Protein 7W0W (pdb70)

Sequence (285 aa):
INDMINTSISQKEDGTAYFSDWLTKDRRYKPKNQSQITDKFTEYMKINKDVESIYTSDTEGHFTRYPDLQMPKGYNPIERDWYKKAVENKGKVVVTDPYRTASTNTMVVTVVQQTKDGSGVVAINMKIDELLSALDNVQQINDMINNTSISQKEDGTAYFSDWLTKDRYKPKNQSQITDKFTEYMKINKDVESIYTSDTEGHFTRYPDLQMPKGYNPIERDWYKKAVENKGKVVVTDPYRTASTNTMVVTVVQQTKDGSGVVAINMKIDELLKSGYAFILTKDKKVV

Nearest PDB structures (foldseek):
  7w0w-assembly1_A  TM=1.008E+00  e=2.774E-27  Bacillus velezensis
  7w0w-assembly1_B  TM=1.006E+00  e=9.524E-27  Bacillus velezensis
  6mni-assembly1_B  TM=9.173E-01  e=6.930E-08  Pseudomonas syringae pv. actinidiae
  7k5n-assembly1_A-2  TM=8.651E-01  e=2.379E-07  Aeromonas caviae
  6ior-assembly2_C  TM=7.813E-01  e=2.804E-06  Vibrio cholerae

Radius of gyration: 20.64 Å; Cα contacts (8 Å, |Δi|>4): 513; chains: 2; bounding box: 58×43×53 Å

B-factor: mean 49.77, std 17.29, range [27.55, 144.32]

Secondary structure (DSSP, 8-state):
-HHHHHHHHHHHHHHHHHHHHH--TTTTSGGGHHHHHHHHHHHHHH-TT-SEEEEEETT--EEEES-PPPPTT--GGGSHHHHHHHHTTTS-EEPPPEE-TTT--EEEEEEEE-TTSSEEEEEEEEHHHH-/-HHHHHHHHHHHHHHHHHHHHHHHHHHHHH--HHHHSGGGHHHHHHHHHHHHHH-TT-SEEEEEETT--EEEES-PPPPTT--GGGSHHHHHHHHTTT--EEPPPEE-TTT--EEEEEEEE-TTSSEEEEEEEEHHHH---------EETTEE-

Solvent-accessible surface area: 15443 Å² total; per-residue (Å²): 148,116,115,102,32,87,82,14,17,57,58,4,50,31,0,0,51,21,0,0,82,36,0,46,142,76,75,22,112,118,161,9,74,91,70,3,59,66,20,0,26,0,2,21,106,10,23,145,39,14,33,0,0,9,0,0,9,77,135,22,97,54,15,20,51,50,128,74,168,42,63,214,75,46,59,5,57,113,70,102,8,16,87,75,0,58,124,48,164,18,133,54,16,73,14,105,68,54,133,11,34,23,72,96,33,74,0,13,0,0,0,17,27,2,148,64,27,10,1,0,0,0,0,3,2,79,41,103,84,12,139,116,80,145,93,91,50,99,120,75,10,66,106,6,42,70,18,0,32,63,2,28,34,0,0,47,21,0,0,83,26,1,39,128,77,71,16,94,114,164,18,86,74,77,3,51,81,9,0,29,0,1,30,102,11,24,158,42,11,32,0,0,8,0,0,8,69,114,24,100,46,12,14,48,47,127,70,166,40,67,211,74,48,65,6,48,112,71,94,9,13,86,99,0,63,105,47,154,18,122,52,19,30,17,116,62,57,123,10,35,24,73,96,34,72,0,0,0,0,0,16,29,2,150,79,28,12,1,0,0,0,0,3,0,88,35,114,94,10,113,188,10,76,57,52,102,105,133,67,138,106,189,138,113,114

Foldseek 3Di:
DVCLLVVLLVVVVVVQLVCLAVDDPVCLPPVNLVVVQVVQVVVCVVNVQWPKKWKQFPVQSIDIVVPADADDPDGPCPDCLFVVQVVVVFDWDWDDWFQDRRGGFTWIKTKGQHNNNRMMMIITGGPVSSD/DVVVVQVVLQVLLVVLLVVVVVVQLVCLAVDDPVCLPPVNLVVVVVVQVVVCVVSVQWPKKWKQFPVQSIDIVVPADADDVDGPCPDPLFVVQVVVVFDWAWDDWFQDRRGGATWIKTKHQHNNNRMMMIITGGPVSSNVSPDGDADDDVNHGD

Organism: Bacillus velezensis (strain DSM 23117 / BGSC 10A6 / LMG 26770 / FZB42) (NCBI:txid326423)

Structure (mmCIF, N/CA/C/O backbone):
data_7W0W
#
_entry.id   7W0W
#
_cell.length_a   180.161
_cell.length_b   32.855
_cell.length_c   57.903
_cell.angle_alpha   90.000
_cell.angle_beta   90.000
_cell.angle_gamma   90.000
#
_symmetry.space_group_name_H-M   'P 21 21 2'
#
loop_
_entity.id
_entity.type
_entity.pdbx_description
1 polymer 'Methyl-accepting chemotaxis protein'
2 non-polymer '(2S)-2-hydroxybutanedioic acid'
3 non-polymer 1,2-ETHANEDIOL
4 non-polymer 'ACETATE ION'
5 non-polymer DI(HYDROXYETHYL)ETHER
6 water water
#
loop_
_atom_site.group_PDB
_atom_site.id
_atom_site.type_symbol
_atom_site.label_atom_id
_atom_site.label_alt_id
_atom_site.label_comp_id
_atom_site.label_asym_id
_atom_site.label_entity_id
_atom_site.label_seq_id
_atom_site.pdbx_PDB_ins_code
_atom_site.Cartn_x
_atom_site.Cartn_y
_atom_site.Cartn_z
_atom_site.occupancy
_atom_site.B_iso_or_equiv
_atom_site.auth_seq_id
_atom_site.auth_comp_id
_atom_site.auth_asym_id
_atom_site.auth_atom_id
_atom_site.pdbx_PDB_model_num
ATOM 1 N N . ILE A 1 40 ? 6.177 9.877 44.726 1.000 112.310 253 ILE A N 1
ATOM 2 C CA . ILE A 1 40 ? 7.228 10.872 45.102 1.000 115.907 253 ILE A CA 1
ATOM 3 C C . ILE A 1 40 ? 8.264 10.203 46.007 1.000 114.442 253 ILE A C 1
ATOM 4 O O . ILE A 1 40 ? 9.450 10.446 45.764 1.000 117.147 253 ILE A O 1
ATOM 9 N N . ASN A 1 41 ? 7.836 9.390 46.980 1.000 114.080 254 ASN A N 1
ATOM 10 C CA . ASN A 1 41 ? 8.751 8.566 47.818 1.000 112.108 254 ASN A CA 1
ATOM 11 C C . ASN A 1 41 ? 9.490 7.570 46.915 1.000 111.382 254 ASN A C 1
ATOM 12 O O . ASN A 1 41 ? 10.649 7.278 47.222 1.000 103.284 254 ASN A O 1
ATOM 17 N N . ASP A 1 42 ? 8.851 7.112 45.834 1.000 115.621 255 ASP A N 1
ATOM 18 C CA . ASP A 1 42 ? 9.436 6.171 44.843 1.000 118.229 255 ASP A CA 1
ATOM 19 C C . ASP A 1 42 ? 10.491 6.898 43.995 1.000 117.857 255 ASP A C 1
ATOM 20 O O . ASP A 1 42 ? 11.609 6.353 43.863 1.000 125.542 255 ASP A O 1
ATOM 25 N N . MET A 1 43 ? 10.159 8.071 43.441 1.000 109.451 256 MET A N 1
ATOM 26 C CA . MET A 1 43 ? 11.102 8.927 42.672 1.000 110.566 256 MET A CA 1
ATOM 27 C C . MET A 1 43 ? 12.388 9.152 43.488 1.000 104.920 256 MET A C 1
ATOM 28 O O . MET A 1 43 ? 13.498 9.026 42.904 1.000 85.323 256 MET A O 1
ATOM 33 N N . ILE A 1 44 ? 12.253 9.466 44.784 1.000 95.117 257 ILE A N 1
ATOM 34 C CA . ILE A 1 44 ? 13.398 9.801 45.682 1.000 88.407 257 ILE A CA 1
ATOM 35 C C . ILE A 1 44 ? 14.234 8.543 45.917 1.000 89.756 257 ILE A C 1
ATOM 36 O O . ILE A 1 44 ? 15.448 8.628 45.791 1.000 97.411 257 ILE A O 1
ATOM 41 N N . ASN A 1 45 ? 13.617 7.424 46.283 1.000 85.125 258 ASN A N 1
ATOM 42 C CA . ASN A 1 45 ? 14.353 6.213 46.735 1.000 85.864 258 ASN A CA 1
ATOM 43 C C . ASN A 1 45 ? 14.996 5.537 45.522 1.000 75.577 258 ASN A C 1
ATOM 44 O O . ASN A 1 45 ? 16.053 4.910 45.720 1.000 75.208 258 ASN A O 1
ATOM 49 N N . THR A 1 46 ? 14.396 5.670 44.332 1.000 70.167 259 THR A N 1
ATOM 50 C CA . THR A 1 46 ? 14.977 5.170 43.058 1.000 69.287 259 THR A CA 1
ATOM 51 C C . THR A 1 46 ? 16.296 5.909 42.834 1.000 65.523 259 THR A C 1
ATOM 52 O O . THR A 1 46 ? 17.327 5.259 42.560 1.000 66.572 259 THR A O 1
ATOM 56 N N . SER A 1 47 ? 16.244 7.229 42.993 1.000 63.521 260 SER A N 1
ATOM 57 C CA . SER A 1 47 ? 17.396 8.138 42.811 1.000 64.195 260 SER A CA 1
ATOM 58 C C . SER A 1 47 ? 18.508 7.752 43.795 1.000 58.356 260 SER A C 1
ATOM 59 O O . SER A 1 47 ? 19.628 7.543 43.345 1.000 55.538 260 SER A O 1
ATOM 62 N N . ILE A 1 48 ? 18.184 7.620 45.081 1.000 56.416 261 ILE A N 1
ATOM 63 C CA . ILE A 1 48 ? 19.163 7.319 46.165 1.000 55.408 261 ILE A CA 1
ATOM 64 C C . ILE A 1 48 ? 19.806 5.962 45.882 1.000 53.502 261 ILE A C 1
ATOM 65 O O . ILE A 1 48 ? 21.058 5.881 46.000 1.000 44.659 261 ILE A O 1
ATOM 70 N N . SER A 1 49 ? 19.016 4.941 45.514 1.000 52.430 262 SER A N 1
ATOM 71 C CA . SER A 1 49 ? 19.563 3.570 45.296 1.000 58.247 262 SER A CA 1
ATOM 72 C C . SER A 1 49 ? 20.576 3.570 44.141 1.000 50.201 262 SER A C 1
ATOM 73 O O . SER A 1 49 ? 21.536 2.801 44.219 1.000 45.714 262 SER A O 1
ATOM 76 N N . GLN A 1 50 ? 20.344 4.380 43.103 1.000 53.086 263 GLN A N 1
ATOM 77 C CA . GLN A 1 50 ? 21.279 4.552 41.964 1.000 53.934 263 GLN A CA 1
ATOM 78 C C . GLN A 1 50 ? 22.591 5.142 42.484 1.000 47.508 263 GLN A C 1
ATOM 79 O O . GLN A 1 50 ? 23.664 4.645 42.084 1.000 45.525 263 GLN A O 1
ATOM 85 N N . LYS A 1 51 ? 22.520 6.114 43.392 1.000 43.618 264 LYS A N 1
ATOM 86 C CA . LYS A 1 51 ? 23.738 6.720 43.986 1.000 48.149 264 LYS A CA 1
ATOM 87 C C . LYS A 1 51 ? 24.500 5.653 44.795 1.000 44.191 264 LYS A C 1
ATOM 88 O O . LYS A 1 51 ? 25.748 5.661 44.769 1.000 43.985 264 LYS A O 1
ATOM 94 N N . GLU A 1 52 ? 23.794 4.722 45.426 1.000 44.812 265 GLU A N 1
ATOM 95 C CA . GLU A 1 52 ? 24.412 3.621 46.216 1.000 49.531 265 GLU A CA 1
ATOM 96 C C . GLU A 1 52 ? 25.240 2.722 45.297 1.000 46.988 265 GLU A C 1
ATOM 97 O O . GLU A 1 52 ? 26.344 2.266 45.723 1.000 40.557 265 GLU A O 1
ATOM 103 N N . ASP A 1 53 ? 24.777 2.532 44.061 1.000 42.182 266 ASP A N 1
ATOM 104 C CA . ASP A 1 53 ? 25.549 1.791 43.026 1.000 46.952 266 ASP A CA 1
ATOM 105 C C . ASP A 1 53 ? 26.861 2.549 42.738 1.000 40.866 266 ASP A C 1
ATOM 106 O O . ASP A 1 53 ? 27.894 1.879 42.547 1.000 41.364 266 ASP A O 1
ATOM 111 N N . GLY A 1 54 ? 26.838 3.885 42.733 1.000 38.961 267 GLY A N 1
ATOM 112 C CA . GLY A 1 54 ? 28.042 4.725 42.547 1.000 39.149 267 GLY A CA 1
ATOM 113 C C . GLY A 1 54 ? 29.029 4.550 43.691 1.000 34.911 267 GLY A C 1
ATOM 114 O O . GLY A 1 54 ? 30.202 4.236 43.426 1.000 35.452 267 GLY A O 1
ATOM 115 N N . THR A 1 55 ? 28.576 4.691 44.937 1.000 34.617 268 THR A N 1
ATOM 116 C CA . THR A 1 55 ? 29.449 4.528 46.130 1.000 34.531 268 THR A CA 1
ATOM 117 C C . THR A 1 55 ? 29.954 3.089 46.204 1.000 32.103 268 THR A C 1
ATOM 118 O O . THR A 1 55 ? 31.108 2.910 46.591 1.000 35.706 268 THR A O 1
ATOM 122 N N . ALA A 1 56 ? 29.164 2.097 45.815 1.000 34.643 269 ALA A N 1
ATOM 123 C CA . ALA A 1 56 ? 29.607 0.674 45.854 1.000 37.263 269 ALA A CA 1
ATOM 124 C C . ALA A 1 56 ? 30.797 0.480 44.910 1.000 34.673 269 ALA A C 1
ATOM 125 O O . ALA A 1 56 ? 31.796 -0.139 45.317 1.000 33.719 269 ALA A O 1
ATOM 127 N N . TYR A 1 57 ? 30.724 1.030 43.701 1.000 35.100 270 TYR A N 1
ATOM 128 C CA . TYR A 1 57 ? 31.855 1.015 42.732 1.000 34.755 270 TYR A CA 1
ATOM 129 C C . TYR A 1 57 ? 33.094 1.705 43.315 1.000 34.890 270 TYR A C 1
ATOM 130 O O . TYR A 1 57 ? 34.183 1.142 43.287 1.000 37.371 270 TYR A O 1
ATOM 139 N N . PHE A 1 58 ? 32.960 2.957 43.746 1.000 35.168 271 PHE A N 1
ATOM 140 C CA . PHE A 1 58 ? 34.104 3.753 44.267 1.000 34.238 271 PHE A CA 1
ATOM 141 C C . PHE A 1 58 ? 34.641 3.148 45.583 1.000 33.395 271 PHE A C 1
ATOM 142 O O . PHE A 1 58 ? 35.863 3.245 45.782 1.000 32.997 271 PHE A O 1
ATOM 150 N N . SER A 1 59 ? 33.817 2.475 46.395 1.000 33.569 272 SER A N 1
ATOM 151 C CA . SER A 1 59 ? 34.251 1.792 47.653 1.000 43.556 272 SER A CA 1
ATOM 152 C C . SER A 1 59 ? 35.218 0.657 47.337 1.000 41.974 272 SER A C 1
ATOM 153 O O . SER A 1 59 ? 36.027 0.347 48.228 1.000 42.318 272 SER A O 1
ATOM 156 N N . ASP A 1 60 ? 35.091 0.054 46.150 1.000 43.182 273 ASP A N 1
ATOM 157 C CA . ASP A 1 60 ? 35.982 -1.028 45.656 1.000 45.193 273 ASP A CA 1
ATOM 158 C C . ASP A 1 60 ? 37.225 -0.406 45.046 1.000 40.783 273 ASP A C 1
ATOM 159 O O . ASP A 1 60 ? 38.358 -0.820 45.398 1.000 42.010 273 ASP A O 1
ATOM 164 N N . TRP A 1 61 ? 37.010 0.526 44.127 1.000 39.375 274 TRP A N 1
ATOM 165 C CA . TRP A 1 61 ? 38.109 1.134 43.341 1.000 41.899 274 TRP A CA 1
ATOM 166 C C . TRP A 1 61 ? 39.012 2.025 44.213 1.000 39.111 274 TRP A C 1
ATOM 167 O O . TRP A 1 61 ? 40.194 2.007 43.987 1.000 38.135 274 TRP A O 1
ATOM 178 N N . LEU A 1 62 ? 38.484 2.803 45.157 1.000 38.868 275 LEU A N 1
ATOM 179 C CA . LEU A 1 62 ? 39.352 3.658 46.017 1.000 40.263 275 LEU A CA 1
ATOM 180 C C . LEU A 1 62 ? 40.087 2.781 47.028 1.000 35.522 275 LEU A C 1
ATOM 181 O O . LEU A 1 62 ? 39.439 2.153 47.824 1.000 39.204 275 LEU A O 1
ATOM 186 N N . THR A 1 63 ? 41.410 2.727 46.934 1.000 38.140 276 THR A N 1
ATOM 187 C CA . THR A 1 63 ? 42.336 1.977 47.825 1.000 43.454 276 THR A CA 1
ATOM 188 C C . THR A 1 63 ? 43.471 2.902 48.260 1.000 38.656 276 THR A C 1
ATOM 189 O O . THR A 1 63 ? 43.611 3.962 47.635 1.000 38.302 276 THR A O 1
ATOM 193 N N . LYS A 1 64 ? 44.266 2.483 49.248 1.000 43.537 277 LYS A N 1
ATOM 194 C CA . LYS A 1 64 ? 45.474 3.209 49.722 1.000 51.471 277 LYS A CA 1
ATOM 195 C C . LYS A 1 64 ? 46.319 3.574 48.497 1.000 43.620 277 LYS A C 1
ATOM 196 O O . LYS A 1 64 ? 46.789 4.714 48.407 1.000 48.788 277 LYS A O 1
ATOM 202 N N . ASP A 1 65 ? 46.496 2.634 47.574 1.000 42.563 278 ASP A N 1
ATOM 203 C CA . ASP A 1 65 ? 47.313 2.889 46.367 1.000 46.446 278 ASP A CA 1
ATOM 204 C C . ASP A 1 65 ? 46.681 4.039 45.571 1.000 40.580 278 ASP A C 1
ATOM 205 O O . ASP A 1 65 ? 47.449 4.878 45.119 1.000 42.669 278 ASP A O 1
ATOM 210 N N . ARG A 1 66 ? 45.357 4.092 45.404 1.000 38.868 279 ARG A N 1
ATOM 211 C CA A ARG A 1 66 ? 44.689 5.098 44.526 0.500 40.752 279 ARG A CA 1
ATOM 212 C CA B ARG A 1 66 ? 44.699 5.099 44.522 0.500 41.301 279 ARG A CA 1
ATOM 213 C C . ARG A 1 66 ? 44.775 6.489 45.161 1.000 38.584 279 ARG A C 1
ATOM 214 O O . ARG A 1 66 ? 44.688 7.467 44.395 1.000 39.325 279 ARG A O 1
ATOM 229 N N . TYR A 1 67 ? 44.926 6.552 46.495 1.000 34.493 280 TYR A N 1
ATOM 230 C CA . TYR A 1 67 ? 45.065 7.806 47.288 1.000 35.292 280 TYR A CA 1
ATOM 231 C C . TYR A 1 67 ? 46.511 8.361 47.207 1.000 37.179 280 TYR A C 1
ATOM 232 O O . TYR A 1 67 ? 46.766 9.455 47.680 1.000 38.034 280 TYR A O 1
ATOM 241 N N . LYS A 1 68 ? 47.470 7.649 46.624 1.000 39.033 281 LYS A N 1
ATOM 242 C CA . LYS A 1 68 ? 48.825 8.206 46.385 1.000 42.120 281 LYS A CA 1
ATOM 243 C C . LYS A 1 68 ? 48.685 9.420 45.471 1.000 42.592 281 LYS A C 1
ATOM 244 O O . LYS A 1 68 ? 47.882 9.418 44.527 1.000 34.778 281 LYS A O 1
ATOM 250 N N . PRO A 1 69 ? 49.515 10.465 45.687 1.000 42.943 282 PRO A N 1
ATOM 251 C CA . PRO A 1 69 ? 49.533 11.636 44.811 1.000 45.981 282 PRO A CA 1
ATOM 252 C C . PRO A 1 69 ? 49.709 11.305 43.318 1.000 45.428 282 PRO A C 1
ATOM 253 O O . PRO A 1 69 ? 49.107 11.989 42.516 1.000 46.856 282 PRO A O 1
ATOM 257 N N . LYS A 1 70 ? 50.473 10.261 42.976 1.000 48.243 283 LYS A N 1
ATOM 258 C CA . LYS A 1 70 ? 50.706 9.878 41.555 1.000 52.901 283 LYS A CA 1
ATOM 259 C C . LYS A 1 70 ? 49.385 9.439 40.913 1.000 51.789 283 LYS A C 1
ATOM 260 O O . LYS A 1 70 ? 49.365 9.418 39.680 1.000 55.400 283 LYS A O 1
ATOM 266 N N . ASN A 1 71 ? 48.350 9.056 41.685 1.000 44.839 284 ASN A N 1
ATOM 267 C CA . ASN A 1 71 ? 47.078 8.555 41.095 1.000 43.671 284 ASN A CA 1
ATOM 268 C C . ASN A 1 71 ? 45.968 9.614 41.176 1.000 41.806 284 ASN A C 1
ATOM 269 O O . ASN A 1 71 ? 44.836 9.302 40.819 1.000 40.805 284 ASN A O 1
ATOM 274 N N . GLN A 1 72 ? 46.271 10.848 41.557 1.000 40.691 285 GLN A N 1
ATOM 275 C CA . GLN A 1 72 ? 45.222 11.887 41.757 1.000 43.818 285 GLN A CA 1
ATOM 276 C C . GLN A 1 72 ? 44.397 12.088 40.470 1.000 43.405 285 GLN A C 1
ATOM 277 O O . GLN A 1 72 ? 43.145 12.180 40.557 1.000 42.999 285 GLN A O 1
ATOM 283 N N . SER A 1 73 ? 45.060 12.193 39.324 1.000 39.135 286 SER A N 1
ATOM 284 C CA . SER A 1 73 ? 44.413 12.358 37.994 1.000 40.655 286 SER A CA 1
ATOM 285 C C . SER A 1 73 ? 43.419 11.229 37.748 1.000 39.275 286 SER A C 1
ATOM 286 O O . SER A 1 73 ? 42.407 11.475 37.083 1.000 37.445 286 SER A O 1
ATOM 289 N N . GLN A 1 74 ? 43.696 10.024 38.252 1.000 40.448 287 GLN A N 1
ATOM 290 C CA . GLN A 1 74 ? 42.810 8.860 38.015 1.000 41.069 287 GLN A CA 1
ATOM 291 C C . GLN A 1 74 ? 41.494 9.122 38.744 1.000 41.728 287 GLN A C 1
ATOM 292 O O . GLN A 1 74 ? 40.470 8.881 38.129 1.000 36.587 287 GLN A O 1
ATOM 298 N N . ILE A 1 75 ? 41.540 9.615 39.990 1.000 37.573 288 ILE A N 1
ATOM 299 C CA . ILE A 1 75 ? 40.314 9.864 40.793 1.000 36.791 288 ILE A CA 1
ATOM 300 C C . ILE A 1 75 ? 39.489 10.947 40.091 1.000 33.813 288 ILE A C 1
ATOM 301 O O . ILE A 1 75 ? 38.287 10.740 39.887 1.000 34.436 288 ILE A O 1
ATOM 306 N N . THR A 1 76 ? 40.127 12.056 39.730 1.000 34.188 289 THR A N 1
ATOM 307 C CA . THR A 1 76 ? 39.481 13.224 39.083 1.000 38.544 289 THR A CA 1
ATOM 308 C C . THR A 1 76 ? 38.788 12.777 37.779 1.000 39.061 289 THR A C 1
ATOM 309 O O . THR A 1 76 ? 37.636 13.204 37.520 1.000 35.035 289 THR A O 1
ATOM 313 N N . ASP A 1 77 ? 39.472 11.964 36.974 1.000 35.768 290 ASP A N 1
ATOM 314 C CA . ASP A 1 77 ? 38.952 11.491 35.670 1.000 40.388 290 ASP A CA 1
ATOM 315 C C . ASP A 1 77 ? 37.701 10.650 35.937 1.000 39.347 290 ASP A C 1
ATOM 316 O O . ASP A 1 77 ? 36.714 10.876 35.254 1.000 39.932 290 ASP A O 1
ATOM 321 N N . LYS A 1 78 ? 37.734 9.735 36.907 1.000 36.157 291 LYS A N 1
ATOM 322 C CA . LYS A 1 78 ? 36.574 8.866 37.201 1.000 38.291 291 LYS A CA 1
ATOM 323 C C . LYS A 1 78 ? 35.418 9.703 37.763 1.000 36.489 291 LYS A C 1
ATOM 324 O O . LYS A 1 78 ? 34.279 9.400 37.398 1.000 35.305 291 LYS A O 1
ATOM 330 N N . PHE A 1 79 ? 35.696 10.710 38.598 1.000 31.630 292 PHE A N 1
ATOM 331 C CA . PHE A 1 79 ? 34.678 11.621 39.169 1.000 33.026 292 PHE A CA 1
ATOM 332 C C . PHE A 1 79 ? 34.088 12.480 38.053 1.000 31.695 292 PHE A C 1
ATOM 333 O O . PHE A 1 79 ? 32.870 12.708 38.053 1.000 29.624 292 PHE A O 1
ATOM 341 N N . THR A 1 80 ? 34.910 12.939 37.123 1.000 31.766 293 THR A N 1
ATOM 342 C CA . THR A 1 80 ? 34.443 13.770 35.981 1.000 36.629 293 THR A CA 1
ATOM 343 C C . THR A 1 80 ? 33.438 12.940 35.186 1.000 37.000 293 THR A C 1
ATOM 344 O O . THR A 1 80 ? 32.284 13.408 35.011 1.000 36.712 293 THR A O 1
ATOM 348 N N . GLU A 1 81 ? 33.820 11.718 34.813 1.000 37.327 294 GLU A N 1
ATOM 349 C CA . GLU A 1 81 ? 32.911 10.777 34.102 1.000 38.995 294 GLU A CA 1
ATOM 350 C C . GLU A 1 81 ? 31.585 10.629 34.881 1.000 36.418 294 GLU A C 1
ATOM 351 O O . GLU A 1 81 ? 30.514 10.763 34.280 1.000 34.129 294 GLU A O 1
ATOM 357 N N . TYR A 1 82 ? 31.650 10.288 36.165 1.000 35.388 295 TYR A N 1
ATOM 358 C CA . TYR A 1 82 ? 30.454 10.061 37.009 1.000 36.363 295 TYR A CA 1
ATOM 359 C C . TYR A 1 82 ? 29.516 11.280 36.966 1.000 39.105 295 TYR A C 1
ATOM 360 O O . TYR A 1 82 ? 28.291 11.117 36.754 1.000 38.549 295 TYR A O 1
ATOM 369 N N . 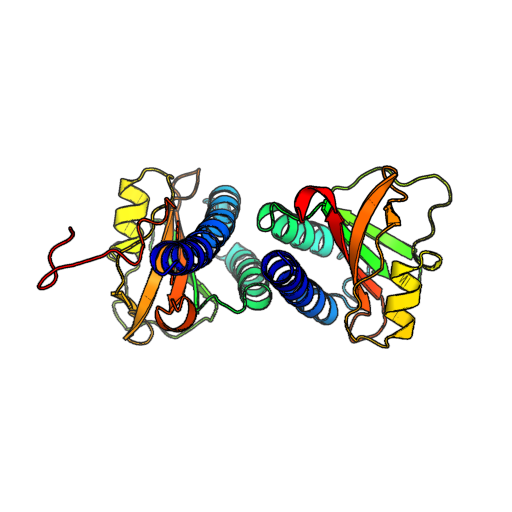MET A 1 83 ? 30.053 12.480 37.160 1.000 41.215 296 MET A N 1
ATOM 370 C CA . MET A 1 83 ? 29.236 13.723 37.247 1.000 50.425 296 MET A CA 1
ATOM 371 C C . MET A 1 83 ? 28.570 14.026 35.894 1.000 48.556 296 MET A C 1
ATOM 372 O O . MET A 1 83 ? 27.366 14.376 35.862 1.000 49.858 296 MET A O 1
ATOM 377 N N . LYS A 1 84 ? 29.333 13.913 34.814 1.000 46.263 297 LYS A N 1
ATOM 378 C CA . LYS A 1 84 ? 28.867 14.270 33.455 1.000 50.325 297 LYS A CA 1
ATOM 379 C C . LYS A 1 84 ? 27.742 13.327 33.016 1.000 49.742 297 LYS A C 1
ATOM 380 O O . LYS A 1 84 ? 26.878 13.815 32.307 1.000 55.372 297 LYS A O 1
ATOM 386 N N . ILE A 1 85 ? 27.738 12.067 33.458 1.000 48.584 298 ILE A N 1
ATOM 387 C CA . ILE A 1 85 ? 26.661 11.072 33.177 1.000 49.270 298 ILE A CA 1
ATOM 388 C C . ILE A 1 85 ? 25.453 11.347 34.084 1.000 48.555 298 ILE A C 1
ATOM 389 O O . ILE A 1 85 ? 24.337 11.065 33.649 1.000 64.564 298 ILE A O 1
ATOM 394 N N . ASN A 1 86 ? 25.662 11.757 35.340 1.000 46.046 299 ASN A N 1
ATOM 395 C CA . ASN A 1 86 ? 24.584 11.813 36.365 1.000 44.712 299 ASN A CA 1
ATOM 396 C C . ASN A 1 86 ? 24.181 13.274 36.626 1.000 52.960 299 ASN A C 1
ATOM 397 O O . ASN A 1 86 ? 24.680 13.869 37.614 1.000 55.028 299 ASN A O 1
ATOM 402 N N . LYS A 1 87 ? 23.271 13.802 35.804 1.000 54.598 300 LYS A N 1
ATOM 403 C CA . LYS A 1 87 ? 22.898 15.245 35.727 1.000 56.658 300 LYS A CA 1
ATOM 404 C C . LYS A 1 87 ? 22.271 15.728 37.042 1.000 49.095 300 LYS A C 1
ATOM 405 O O . LYS A 1 87 ? 22.320 16.927 37.288 1.000 47.690 300 LYS A O 1
ATOM 411 N N . ASP A 1 88 ? 21.700 14.819 37.834 1.000 46.236 301 ASP A N 1
ATOM 412 C CA . ASP A 1 88 ? 20.940 15.136 39.072 1.000 56.260 301 ASP A CA 1
ATOM 413 C C . ASP A 1 88 ? 21.894 15.242 40.276 1.000 54.811 301 ASP A C 1
ATOM 414 O O . ASP A 1 88 ? 21.405 15.492 41.397 1.000 61.922 301 ASP A O 1
ATOM 419 N N . VAL A 1 89 ? 23.205 15.083 40.074 1.000 47.072 302 VAL A N 1
ATOM 420 C CA . VAL A 1 89 ? 24.185 15.036 41.199 1.000 46.971 302 VAL A CA 1
ATOM 421 C C . VAL A 1 89 ? 24.800 16.425 41.405 1.000 43.039 302 VAL A C 1
ATOM 422 O O . VAL A 1 89 ? 25.177 17.062 40.426 1.000 40.998 302 VAL A O 1
ATOM 426 N N . GLU A 1 90 ? 24.935 16.851 42.658 1.000 41.341 303 GLU A N 1
ATOM 427 C CA . GLU A 1 90 ? 25.524 18.162 43.012 1.000 40.607 303 GLU A CA 1
ATOM 428 C C . GLU A 1 90 ? 27.052 18.054 42.998 1.000 35.782 303 GLU A C 1
ATOM 429 O O . GLU A 1 90 ? 27.716 19.026 42.610 1.000 37.361 303 GLU A O 1
ATOM 435 N N . SER A 1 91 ? 27.595 16.935 43.469 1.000 35.956 304 SER A N 1
ATOM 436 C CA . SER A 1 91 ? 29.060 16.699 43.537 1.000 34.370 304 SER A CA 1
ATOM 437 C C . SER A 1 91 ? 29.336 15.248 43.915 1.000 34.156 304 SER A C 1
ATOM 438 O O . SER A 1 91 ? 28.441 14.548 44.407 1.000 33.025 304 SER A O 1
ATOM 441 N N . ILE A 1 92 ? 30.564 14.836 43.672 1.000 36.717 305 ILE A N 1
ATOM 442 C CA . ILE A 1 92 ? 31.156 13.586 44.216 1.000 36.215 305 ILE A CA 1
ATOM 443 C C . ILE A 1 92 ? 32.524 13.968 44.796 1.000 34.135 305 ILE A C 1
ATOM 444 O O . ILE A 1 92 ? 33.212 14.842 44.233 1.000 32.457 305 ILE A O 1
ATOM 449 N N . TYR A 1 93 ? 32.851 13.419 45.950 1.000 34.147 306 TYR A N 1
ATOM 450 C CA . TYR A 1 93 ? 34.105 13.743 46.656 1.000 32.909 306 TYR A CA 1
ATOM 451 C C . TYR A 1 93 ? 34.523 12.527 47.484 1.000 34.916 306 TYR A C 1
ATOM 452 O O . TYR A 1 93 ? 33.700 11.613 47.745 1.000 33.647 306 TYR A O 1
ATOM 461 N N . THR A 1 94 ? 35.810 12.490 47.812 1.000 35.398 307 THR A N 1
ATOM 462 C CA . THR A 1 94 ? 36.379 11.520 48.760 1.000 36.450 307 THR A CA 1
ATOM 463 C C . THR A 1 94 ? 37.444 12.217 49.602 1.000 38.150 307 THR A C 1
ATOM 464 O O . THR A 1 94 ? 38.078 13.195 49.128 1.000 36.615 307 THR A O 1
ATOM 468 N N . SER A 1 95 ? 37.638 11.687 50.800 1.000 34.804 308 SER A N 1
ATOM 469 C CA . SER A 1 95 ? 38.809 11.937 51.661 1.000 35.431 308 SER A CA 1
ATOM 470 C C . SER A 1 95 ? 39.403 10.595 52.060 1.000 34.683 308 SER A C 1
ATOM 471 O O . SER A 1 95 ? 38.615 9.679 52.348 1.000 34.963 308 SER A O 1
ATOM 474 N N . ASP A 1 96 ? 40.733 10.491 52.055 1.000 34.431 309 ASP A N 1
ATOM 475 C CA . ASP A 1 96 ? 41.417 9.389 52.759 1.000 36.096 309 ASP A CA 1
ATOM 476 C C . ASP A 1 96 ? 41.461 9.752 54.250 1.000 39.437 309 ASP A C 1
ATOM 477 O O . ASP A 1 96 ? 40.917 10.828 54.652 1.000 35.641 309 ASP A O 1
ATOM 482 N N . THR A 1 97 ? 42.050 8.866 55.053 1.000 38.269 310 THR A N 1
ATOM 483 C CA . THR A 1 97 ? 42.107 8.975 56.532 1.000 39.637 310 THR A CA 1
ATOM 484 C C . THR A 1 97 ? 42.979 10.170 56.940 1.000 38.463 310 THR A C 1
ATOM 485 O O . THR A 1 97 ? 42.834 10.607 58.078 1.000 44.969 310 THR A O 1
ATOM 489 N N . GLU A 1 98 ? 43.827 10.668 56.035 1.000 37.511 311 GLU A N 1
ATOM 490 C CA . GLU A 1 98 ? 44.771 11.786 56.274 1.000 40.817 311 GLU A CA 1
ATOM 491 C C . GLU A 1 98 ? 44.166 13.110 55.807 1.000 38.018 311 GLU A C 1
ATOM 492 O O . GLU A 1 98 ? 44.902 14.076 55.799 1.000 40.851 311 GLU A O 1
ATOM 498 N N . GLY A 1 99 ? 42.901 13.148 55.380 1.000 38.736 312 GLY A N 1
ATOM 499 C CA . GLY A 1 99 ? 42.251 14.394 54.916 1.000 38.267 312 GLY A CA 1
ATOM 500 C C . GLY A 1 99 ? 42.635 14.818 53.498 1.000 35.683 312 GLY A C 1
ATOM 501 O O . GLY A 1 99 ? 42.302 15.931 53.118 1.000 37.541 312 GLY A O 1
ATOM 502 N N . HIS A 1 100 ? 43.295 13.977 52.706 1.000 37.859 313 HIS A N 1
ATOM 503 C CA . HIS A 1 100 ? 43.538 14.277 51.267 1.000 43.092 313 HIS A CA 1
ATOM 504 C C . HIS A 1 100 ? 42.203 14.237 50.526 1.000 42.164 313 HIS A C 1
ATOM 505 O O . HIS A 1 100 ? 41.646 13.125 50.360 1.000 40.420 313 HIS A O 1
ATOM 512 N N . PHE A 1 101 ? 41.715 15.405 50.123 1.000 39.678 314 PHE A N 1
ATOM 513 C CA . PHE A 1 101 ? 40.311 15.610 49.687 1.000 40.267 314 PHE A CA 1
ATOM 514 C C . PHE A 1 101 ? 40.267 15.865 48.178 1.000 38.989 314 PHE A C 1
ATOM 515 O O . PHE A 1 101 ? 41.021 16.722 47.719 1.000 41.398 314 PHE A O 1
ATOM 523 N N . THR A 1 102 ? 39.405 15.147 47.449 1.000 38.416 315 THR A N 1
ATOM 524 C CA . THR A 1 102 ? 39.183 15.303 45.978 1.000 38.067 315 THR A CA 1
ATOM 525 C C . THR A 1 102 ? 37.695 15.504 45.755 1.000 37.801 315 THR A C 1
ATOM 526 O O . THR A 1 102 ? 36.939 14.700 46.290 1.000 37.354 315 THR A O 1
ATOM 530 N N . ARG A 1 103 ? 37.319 16.585 45.067 1.000 38.104 316 ARG A N 1
ATOM 531 C CA . ARG A 1 103 ? 35.903 16.935 44.792 1.000 36.041 316 ARG A CA 1
ATOM 532 C C . ARG A 1 103 ? 35.762 17.273 43.305 1.000 40.838 316 ARG A C 1
ATOM 533 O O . ARG A 1 103 ? 36.660 17.906 42.718 1.000 37.286 316 ARG A O 1
ATOM 541 N N . TYR A 1 104 ? 34.685 16.809 42.703 1.000 39.509 317 TYR A N 1
ATOM 542 C CA . TYR A 1 104 ? 34.224 17.288 41.393 1.000 38.828 317 TYR A CA 1
ATOM 543 C C . TYR A 1 104 ? 32.774 17.722 41.548 1.000 41.026 317 TYR A C 1
ATOM 544 O O . TYR A 1 104 ? 31.947 16.928 41.971 1.000 45.315 317 TYR A O 1
ATOM 553 N N . PRO A 1 105 ? 32.399 18.953 41.155 1.000 39.520 318 PRO A N 1
ATOM 554 C CA . PRO A 1 105 ? 33.350 19.961 40.664 1.000 40.592 318 PRO A CA 1
ATOM 555 C C . PRO A 1 105 ? 34.352 20.417 41.731 1.000 41.954 318 PRO A C 1
ATOM 556 O O . PRO A 1 105 ? 34.037 20.311 42.917 1.000 41.637 318 PRO A O 1
ATOM 560 N N . ASP A 1 106 ? 35.504 20.935 41.299 1.000 46.556 319 ASP A N 1
ATOM 561 C CA . ASP A 1 106 ? 36.617 21.342 42.203 1.000 50.691 319 ASP A CA 1
ATOM 562 C C . ASP A 1 106 ? 36.344 22.751 42.742 1.000 43.931 319 ASP A C 1
ATOM 563 O O . ASP A 1 106 ? 37.038 23.671 42.410 1.000 51.514 319 ASP A O 1
ATOM 568 N N . LEU A 1 107 ? 35.367 22.913 43.612 1.000 45.989 320 LEU A N 1
ATOM 569 C CA . LEU A 1 107 ? 35.148 24.213 44.300 1.000 47.153 320 LEU A CA 1
ATOM 570 C C . LEU A 1 107 ? 36.253 24.440 45.334 1.000 49.253 320 LEU A C 1
ATOM 571 O O . LEU A 1 107 ? 36.756 23.458 45.924 1.000 50.033 320 LEU A O 1
ATOM 576 N N . GLN A 1 108 ? 36.587 25.706 45.552 1.000 43.801 321 GLN A N 1
ATOM 577 C CA . GLN A 1 108 ? 37.399 26.193 46.685 1.000 46.872 321 GLN A CA 1
ATOM 578 C C . GLN A 1 108 ? 36.648 25.866 47.981 1.000 42.321 321 GLN A C 1
ATOM 579 O O . GLN A 1 108 ? 35.494 26.306 48.133 1.000 46.520 321 GLN A O 1
ATOM 585 N N . MET A 1 109 ? 37.276 25.127 48.886 1.000 39.161 322 MET A N 1
ATOM 586 C CA . MET A 1 109 ? 36.687 24.766 50.204 1.000 39.873 322 MET A CA 1
ATOM 587 C C . MET A 1 109 ? 37.041 25.844 51.229 1.000 35.292 322 MET A C 1
ATOM 588 O O . MET A 1 109 ? 38.093 26.462 51.139 1.000 35.715 322 MET A O 1
ATOM 593 N N . PRO A 1 110 ? 36.207 26.085 52.258 1.000 38.390 323 PRO A N 1
ATOM 594 C CA . PRO A 1 110 ? 36.542 27.066 53.278 1.000 41.114 323 PRO A CA 1
ATOM 595 C C . PRO A 1 110 ? 37.872 26.752 53.979 1.000 44.379 323 PRO A C 1
ATOM 596 O O . PRO A 1 110 ? 38.291 25.592 54.052 1.000 48.301 323 PRO A O 1
ATOM 600 N N . LYS A 1 111 ? 38.528 27.816 54.436 1.000 44.741 324 LYS A N 1
ATOM 601 C CA . LYS A 1 111 ? 39.716 27.777 55.322 1.000 45.668 324 LYS A CA 1
ATOM 602 C C . LYS A 1 111 ? 39.367 26.913 56.535 1.000 42.323 324 LYS A C 1
ATOM 603 O O . LYS A 1 111 ? 38.255 27.099 57.097 1.000 39.962 324 LYS A O 1
ATOM 609 N N . GLY A 1 112 ? 40.229 25.945 56.855 1.000 45.154 325 GLY A N 1
ATOM 610 C CA . GLY A 1 112 ? 40.052 25.037 58.001 1.000 44.467 325 GLY A CA 1
ATOM 611 C C . GLY A 1 112 ? 39.108 23.881 57.715 1.000 45.328 325 GLY A C 1
ATOM 612 O O . GLY A 1 112 ? 38.864 23.100 58.644 1.000 51.121 325 GLY A O 1
ATOM 613 N N . TYR A 1 113 ? 38.585 23.744 56.494 1.000 43.110 326 TYR A N 1
ATOM 614 C CA . TYR A 1 113 ? 37.770 22.566 56.094 1.000 38.200 326 TYR A CA 1
ATOM 615 C C . TYR A 1 113 ? 38.558 21.299 56.415 1.000 36.070 326 TYR A C 1
ATOM 616 O O . TYR A 1 113 ? 39.697 21.180 56.013 1.000 38.364 326 TYR A O 1
ATOM 625 N N . ASN A 1 114 ? 37.935 20.386 57.142 1.000 38.120 327 ASN A N 1
ATOM 626 C CA . ASN A 1 114 ? 38.572 19.127 57.583 1.000 41.675 327 ASN A CA 1
ATOM 627 C C . ASN A 1 114 ? 37.564 18.016 57.356 1.000 38.690 327 ASN A C 1
ATOM 628 O O . ASN A 1 114 ? 36.644 17.844 58.149 1.000 42.401 327 ASN A O 1
ATOM 633 N N . PRO A 1 115 ? 37.669 17.296 56.227 1.000 38.445 328 PRO A N 1
ATOM 634 C CA . PRO A 1 115 ? 36.691 16.270 55.883 1.000 42.549 328 PRO A CA 1
ATOM 635 C C . PRO A 1 115 ? 36.486 15.229 56.997 1.000 37.645 328 PRO A C 1
ATOM 636 O O . PRO A 1 115 ? 35.344 14.835 57.225 1.000 37.049 328 PRO A O 1
ATOM 640 N N . ILE A 1 116 ? 37.533 14.887 57.742 1.000 39.858 329 ILE A N 1
ATOM 641 C CA . ILE A 1 116 ? 37.432 13.779 58.735 1.000 50.328 329 ILE A CA 1
ATOM 642 C C . ILE A 1 116 ? 36.609 14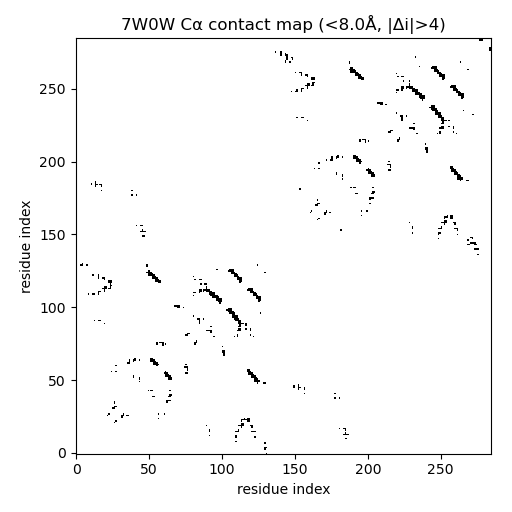.200 59.956 1.000 52.763 329 ILE A C 1
ATOM 643 O O . ILE A 1 116 ? 36.183 13.284 60.709 1.000 49.963 329 ILE A O 1
ATOM 648 N N . GLU A 1 117 ? 36.300 15.494 60.099 1.000 48.939 330 GLU A N 1
ATOM 649 C CA . GLU A 1 117 ? 35.460 16.012 61.210 1.000 44.880 330 GLU A CA 1
ATOM 650 C C . GLU A 1 117 ? 34.043 16.291 60.708 1.000 45.261 330 GLU A C 1
ATOM 651 O O . GLU A 1 117 ? 33.193 16.678 61.526 1.000 47.838 330 GLU A O 1
ATOM 657 N N . ARG A 1 118 ? 33.764 16.085 59.420 1.000 46.299 331 ARG A N 1
ATOM 658 C CA . ARG A 1 118 ? 32.391 16.234 58.870 1.000 44.638 331 ARG A CA 1
ATOM 659 C C . ARG A 1 118 ? 31.586 14.981 59.230 1.000 46.352 331 ARG A C 1
ATOM 660 O O . ARG A 1 118 ? 32.200 13.883 59.275 1.000 48.124 331 ARG A O 1
ATOM 668 N N . ASP A 1 119 ? 30.269 15.124 59.455 1.000 46.110 332 ASP A N 1
ATOM 669 C CA . ASP A 1 119 ? 29.373 14.013 59.864 1.000 46.648 332 ASP A CA 1
ATOM 670 C C . ASP A 1 119 ? 29.295 12.995 58.719 1.000 44.331 332 ASP A C 1
ATOM 671 O O . ASP A 1 119 ? 29.164 11.824 59.015 1.000 48.972 332 ASP A O 1
ATOM 676 N N . TRP A 1 120 ? 29.352 13.414 57.456 1.000 38.822 333 TRP A N 1
ATOM 677 C CA . TRP A 1 120 ? 29.287 12.462 56.321 1.000 37.962 333 TRP A CA 1
ATOM 678 C C . TRP A 1 120 ? 30.439 11.469 56.479 1.000 37.338 333 TRP A C 1
ATOM 679 O O . TRP A 1 120 ? 30.207 10.268 56.351 1.000 40.677 333 TRP A O 1
ATOM 690 N N . TYR A 1 121 ? 31.623 11.953 56.821 1.000 35.069 334 TYR A N 1
ATOM 691 C CA . TYR A 1 121 ? 32.824 11.117 56.938 1.000 36.301 334 TYR A CA 1
ATOM 692 C C . TYR A 1 121 ? 32.648 10.220 58.162 1.000 46.153 334 TYR A C 1
ATOM 693 O O . TYR A 1 121 ? 32.842 8.991 58.033 1.000 42.233 334 TYR A O 1
ATOM 702 N N . LYS A 1 122 ? 32.270 10.804 59.304 1.000 50.893 335 LYS A N 1
ATOM 703 C CA . LYS A 1 122 ? 32.206 10.080 60.604 1.000 54.865 335 LYS A CA 1
ATOM 704 C C . LYS A 1 122 ? 31.146 8.972 60.513 1.000 51.417 335 LYS A C 1
ATOM 705 O O . LYS A 1 122 ? 31.421 7.851 60.973 1.000 46.166 335 LYS A O 1
ATOM 711 N N . LYS A 1 123 ? 29.982 9.287 59.952 1.000 48.841 336 LYS A N 1
ATOM 712 C CA . LYS A 1 123 ? 28.845 8.345 59.793 1.000 56.192 336 LYS A CA 1
ATOM 713 C C . LYS A 1 123 ? 29.281 7.169 58.904 1.000 52.442 336 LYS A C 1
ATOM 714 O O . LYS A 1 123 ? 28.975 6.024 59.260 1.000 55.852 336 LYS A O 1
ATOM 720 N N . ALA A 1 124 ? 30.034 7.427 57.837 1.000 46.581 337 ALA A N 1
ATOM 721 C CA . ALA A 1 124 ? 30.541 6.367 56.925 1.000 53.282 337 ALA A CA 1
ATOM 722 C C . ALA A 1 124 ? 31.428 5.402 57.711 1.000 43.666 337 ALA A C 1
ATOM 723 O O . ALA A 1 124 ? 31.209 4.199 57.621 1.000 42.528 337 ALA A O 1
ATOM 725 N N . VAL A 1 125 ? 32.420 5.938 58.414 1.000 44.826 338 VAL A N 1
ATOM 726 C CA . VAL A 1 125 ? 33.400 5.152 59.217 1.000 49.903 338 VAL A CA 1
ATOM 727 C C . VAL A 1 125 ? 32.630 4.366 60.291 1.000 50.836 338 VAL A C 1
ATOM 728 O O . VAL A 1 125 ? 32.986 3.188 60.534 1.000 44.963 338 VAL A O 1
ATOM 732 N N . GLU A 1 126 ? 31.600 4.984 60.877 1.000 50.832 339 GLU A N 1
ATOM 733 C CA . GLU A 1 126 ? 30.745 4.362 61.928 1.000 57.345 339 GLU A CA 1
ATOM 734 C C . GLU A 1 126 ? 30.067 3.126 61.341 1.000 58.445 339 GLU A C 1
ATOM 735 O O . GLU A 1 126 ? 29.964 2.131 62.068 1.000 56.915 339 GLU A O 1
ATOM 741 N N . ASN A 1 127 ? 29.657 3.190 60.072 1.000 54.363 340 ASN A N 1
ATOM 742 C CA . ASN A 1 127 ? 28.904 2.098 59.404 1.000 54.450 340 ASN A CA 1
ATOM 743 C C . ASN A 1 127 ? 29.822 1.071 58.728 1.000 49.678 340 ASN A C 1
ATOM 744 O O . ASN A 1 127 ? 29.289 0.238 58.007 1.000 54.139 340 ASN A O 1
ATOM 749 N N . LYS A 1 128 ? 31.131 1.118 58.970 1.000 51.601 341 LYS A N 1
ATOM 750 C CA . LYS A 1 128 ? 32.101 0.039 58.636 1.000 56.303 341 LYS A CA 1
ATOM 751 C C . LYS A 1 128 ? 31.932 -0.436 57.177 1.000 51.125 341 LYS A C 1
ATOM 752 O O . LYS A 1 128 ? 31.979 -1.645 56.947 1.000 53.795 341 LYS A O 1
ATOM 758 N N . GLY A 1 129 ? 31.754 0.466 56.214 1.000 47.265 342 GLY A N 1
ATOM 759 C CA . GLY A 1 129 ? 31.754 0.135 54.778 1.000 42.602 342 GLY A CA 1
ATOM 760 C C . GLY A 1 129 ? 30.371 -0.170 54.252 1.000 41.471 342 GLY A C 1
ATOM 761 O O . GLY A 1 129 ? 30.243 -0.457 53.041 1.000 45.727 342 GLY A O 1
ATOM 762 N N . LYS A 1 130 ? 29.353 -0.103 55.106 1.000 43.246 343 LYS A N 1
ATOM 763 C CA . LYS A 1 130 ? 27.941 -0.171 54.674 1.000 43.899 343 LYS A CA 1
ATOM 764 C C . LYS A 1 130 ? 27.516 1.242 54.294 1.000 43.144 343 LYS A C 1
ATOM 765 O O . LYS A 1 130 ? 27.962 2.214 54.936 1.000 41.512 343 LYS A O 1
ATOM 771 N N . VAL A 1 131 ? 26.742 1.342 53.227 1.000 42.644 344 VAL A N 1
ATOM 772 C CA . VAL A 1 131 ? 26.354 2.643 52.636 1.000 45.371 344 VAL A CA 1
ATOM 773 C C . VAL A 1 131 ? 25.405 3.341 53.612 1.000 47.493 344 VAL A C 1
ATOM 774 O O . VAL A 1 131 ? 24.633 2.648 54.272 1.000 49.727 344 VAL A O 1
ATOM 778 N N . VAL A 1 132 ? 25.505 4.668 53.689 1.000 54.218 345 VAL A N 1
ATOM 779 C CA . VAL A 1 132 ? 24.691 5.561 54.559 1.000 53.736 345 VAL A CA 1
ATOM 780 C C . VAL A 1 132 ? 24.051 6.649 53.689 1.000 50.155 345 VAL A C 1
ATOM 781 O O . VAL A 1 132 ? 24.687 7.133 52.727 1.000 46.476 345 VAL A O 1
ATOM 785 N N . VAL A 1 133 ? 22.855 7.066 54.061 1.000 48.511 346 VAL A N 1
ATOM 786 C CA . VAL A 1 133 ? 22.209 8.289 53.514 1.000 57.774 346 VAL A CA 1
ATOM 787 C C . VAL A 1 133 ? 21.993 9.242 54.694 1.000 57.014 346 VAL A C 1
ATOM 788 O O . VAL A 1 133 ? 21.358 8.834 55.676 1.000 55.419 346 VAL A O 1
ATOM 792 N N . THR A 1 134 ? 22.573 10.439 54.623 1.000 52.614 347 THR A N 1
ATOM 793 C CA . THR A 1 134 ? 22.521 11.451 55.710 1.000 48.845 347 THR A CA 1
ATOM 794 C C . THR A 1 134 ? 21.154 12.123 55.734 1.000 47.835 347 THR A C 1
ATOM 795 O O . THR A 1 134 ? 20.427 12.053 54.728 1.000 49.428 347 THR A O 1
ATOM 799 N N . ASP A 1 135 ? 20.842 12.778 56.854 1.000 59.550 348 ASP A N 1
ATOM 800 C CA . ASP A 1 135 ? 19.739 13.771 56.937 1.000 65.681 348 ASP A CA 1
ATOM 801 C C . ASP A 1 135 ? 20.163 14.957 56.084 1.000 66.178 348 ASP A C 1
ATOM 802 O O . ASP A 1 135 ? 21.359 15.119 55.816 1.000 60.406 348 ASP A O 1
ATOM 807 N N . PRO A 1 136 ? 19.219 15.837 55.681 1.000 58.609 349 PRO A N 1
ATOM 808 C CA . PRO A 1 136 ? 19.577 17.036 54.925 1.000 60.382 349 PRO A CA 1
ATOM 809 C C . PRO A 1 136 ? 20.496 17.946 55.753 1.000 51.251 349 PRO A C 1
ATOM 810 O O . PRO A 1 136 ? 20.406 17.947 56.953 1.000 53.774 349 PRO A O 1
ATOM 814 N N . TYR A 1 137 ? 21.443 18.610 55.107 1.000 49.686 350 TYR A N 1
ATOM 815 C CA . TYR A 1 137 ? 22.385 19.547 55.771 1.000 48.957 350 TYR A CA 1
ATOM 816 C C . TYR A 1 137 ? 22.882 20.489 54.676 1.000 48.981 350 TYR A C 1
ATOM 817 O O . TYR A 1 137 ? 22.666 20.181 53.467 1.000 45.251 350 TYR A O 1
ATOM 826 N N . ARG A 1 138 ? 23.498 21.599 55.079 1.000 48.419 351 ARG A N 1
ATOM 827 C CA . ARG A 1 138 ? 24.023 22.613 54.133 1.000 55.744 351 ARG A CA 1
ATOM 828 C C . ARG A 1 138 ? 25.514 22.341 53.912 1.000 48.655 351 ARG A C 1
ATOM 829 O O . ARG A 1 138 ? 26.249 22.159 54.896 1.000 43.478 351 ARG A O 1
ATOM 837 N N . THR A 1 139 ? 25.945 22.323 52.657 1.000 45.439 352 THR A N 1
ATOM 838 C CA . THR A 1 139 ? 27.346 21.993 52.303 1.000 41.621 352 THR A CA 1
ATOM 839 C C . THR A 1 139 ? 28.275 23.050 52.892 1.000 39.529 352 THR A C 1
ATOM 840 O O . THR A 1 139 ? 27.904 24.227 52.888 1.000 39.175 352 THR A O 1
ATOM 844 N N . ALA A 1 140 ? 29.467 22.645 53.319 1.000 40.345 353 ALA A N 1
ATOM 845 C CA . ALA A 1 140 ? 30.574 23.562 53.658 1.000 41.982 353 ALA A CA 1
ATOM 846 C C . ALA A 1 140 ? 30.922 24.409 52.438 1.000 43.332 353 ALA A C 1
ATOM 847 O O . ALA A 1 140 ? 31.232 25.586 52.633 1.000 48.502 353 ALA A O 1
ATOM 849 N N . SER A 1 141 ?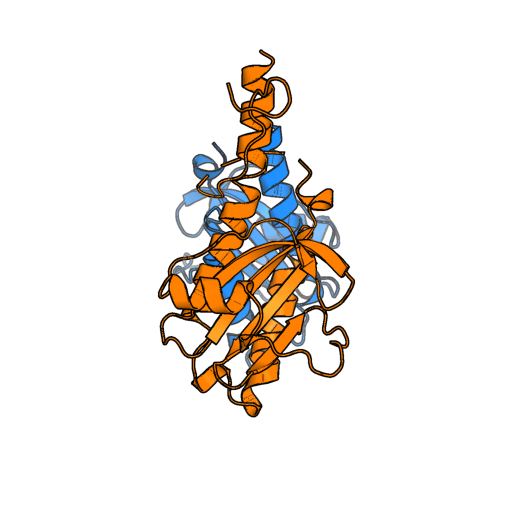 30.894 23.837 51.233 1.000 40.860 354 SER A N 1
ATOM 850 C CA . SER A 1 141 ? 31.409 24.531 50.026 1.000 39.137 354 SER A CA 1
ATOM 851 C C . SER A 1 141 ? 30.525 25.723 49.644 1.000 40.437 354 SER A C 1
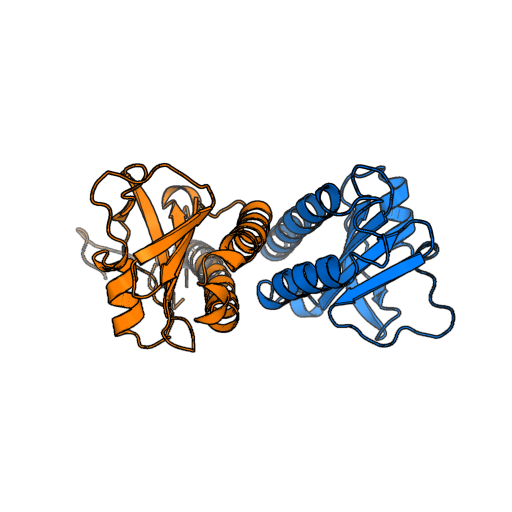ATOM 852 O O . SER A 1 141 ? 31.112 26.721 49.180 1.000 45.273 354 SER A O 1
ATOM 855 N N . THR A 1 142 ? 29.188 25.606 49.713 1.000 39.429 355 THR A N 1
ATOM 856 C CA . THR A 1 142 ? 28.256 26.639 49.186 1.000 41.465 355 THR A CA 1
ATOM 857 C C . THR A 1 142 ? 27.025 26.835 50.068 1.000 47.952 355 THR A C 1
ATOM 858 O O . THR A 1 142 ? 26.143 27.583 49.645 1.000 49.123 355 THR A O 1
ATOM 862 N N . ASN A 1 143 ? 26.950 26.204 51.238 1.000 52.971 356 ASN A N 1
ATOM 863 C CA . ASN A 1 143 ? 25.766 26.323 52.128 1.000 52.681 356 ASN A CA 1
ATOM 864 C C . ASN A 1 143 ? 24.496 25.895 51.379 1.000 50.034 356 ASN A C 1
ATOM 865 O O . ASN A 1 143 ? 23.431 26.409 51.740 1.000 51.654 356 ASN A O 1
ATOM 870 N N . THR A 1 144 ? 24.592 24.964 50.416 1.000 50.408 357 THR A N 1
ATOM 871 C CA . THR A 1 144 ? 23.425 24.351 49.714 1.000 45.665 357 THR A CA 1
ATOM 872 C C . THR A 1 144 ? 22.889 23.151 50.513 1.000 46.867 357 THR A C 1
ATOM 873 O O . THR A 1 144 ? 23.705 22.345 51.053 1.000 44.578 357 THR A O 1
ATOM 877 N N . MET A 1 145 ? 21.564 23.025 50.577 1.000 43.727 358 MET A N 1
ATOM 878 C CA . MET A 1 145 ? 20.874 21.919 51.290 1.000 54.304 358 MET A CA 1
ATOM 879 C C . MET A 1 145 ? 20.962 20.682 50.386 1.000 51.486 358 MET A C 1
ATOM 880 O O . MET A 1 145 ? 20.517 20.730 49.207 1.000 50.792 358 MET A O 1
ATOM 885 N N . VAL A 1 146 ? 21.550 19.614 50.909 1.000 50.976 359 VAL A N 1
ATOM 886 C CA . VAL A 1 146 ? 21.739 18.345 50.149 1.000 50.046 359 VAL A CA 1
ATOM 887 C C . VAL A 1 146 ? 21.420 17.172 51.058 1.000 46.726 359 VAL A C 1
ATOM 888 O O . VAL A 1 146 ? 21.505 17.351 52.284 1.000 49.287 359 VAL A O 1
ATOM 892 N N . VAL A 1 147 ? 21.181 16.005 50.451 1.000 48.272 360 VAL A N 1
ATOM 893 C CA . VAL A 1 147 ? 21.401 14.694 51.129 1.000 50.487 360 VAL A CA 1
ATOM 894 C C . VAL A 1 147 ? 22.649 14.068 50.497 1.000 47.299 360 VAL A C 1
ATOM 895 O O . VAL A 1 147 ? 22.923 14.296 49.297 1.000 45.850 360 VAL A O 1
ATOM 899 N N . THR A 1 148 ? 23.389 13.327 51.313 1.000 40.269 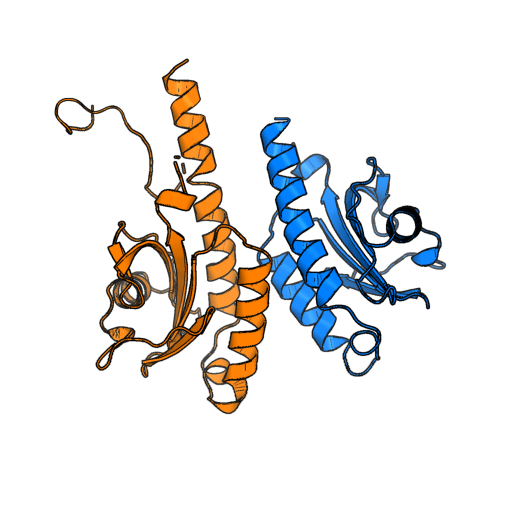361 THR A N 1
ATOM 900 C CA . THR A 1 148 ? 24.670 12.693 50.941 1.000 41.968 361 THR A CA 1
ATOM 901 C C . THR A 1 148 ? 24.526 11.180 51.081 1.000 42.630 361 THR A C 1
ATOM 902 O O . THR A 1 148 ? 24.163 10.708 52.194 1.000 47.207 361 THR A O 1
ATOM 906 N N . VAL A 1 149 ? 24.851 10.470 49.999 1.000 39.766 362 VAL A N 1
ATOM 907 C CA . VAL A 1 149 ? 25.075 9.000 49.990 1.000 39.057 362 VAL A CA 1
ATOM 908 C C . VAL A 1 149 ? 26.573 8.759 50.172 1.000 36.466 362 VAL A C 1
ATOM 909 O O . VAL A 1 149 ? 27.362 9.281 49.393 1.000 42.230 362 VAL A O 1
ATOM 913 N N . VAL A 1 150 ? 26.950 8.001 51.188 1.000 38.539 363 VAL A N 1
ATOM 914 C CA . VAL A 1 150 ? 28.357 7.975 51.650 1.000 39.920 363 VAL A CA 1
ATOM 915 C C . VAL A 1 150 ? 28.703 6.557 52.102 1.000 41.603 363 VAL A C 1
ATOM 916 O O . VAL A 1 150 ? 27.818 5.814 52.561 1.000 37.392 363 VAL A O 1
ATOM 920 N N . GLN A 1 151 ? 29.961 6.193 51.900 1.000 39.471 364 GLN A N 1
ATOM 921 C CA . GLN A 1 151 ? 30.442 4.819 52.086 1.000 39.455 364 GLN A CA 1
ATOM 922 C C . GLN A 1 151 ? 31.946 4.850 52.323 1.000 35.683 364 GLN A C 1
ATOM 923 O O . GLN A 1 151 ? 32.675 5.423 51.519 1.000 33.587 364 GLN A O 1
ATOM 929 N N . GLN A 1 152 ? 32.379 4.189 53.385 1.000 37.407 365 GLN A N 1
ATOM 930 C CA . GLN A 1 152 ? 33.803 3.883 53.595 1.000 40.347 365 GLN A CA 1
ATOM 931 C C . GLN A 1 152 ? 34.243 2.866 52.545 1.000 37.394 365 GLN A C 1
ATOM 932 O O . GLN A 1 152 ? 33.448 1.996 52.192 1.000 42.135 365 GLN A O 1
ATOM 938 N N . THR A 1 153 ? 35.474 2.995 52.072 1.000 39.554 366 THR A N 1
ATOM 939 C CA . THR A 1 153 ? 36.093 2.101 51.075 1.000 35.633 366 THR A CA 1
ATOM 940 C C . THR A 1 153 ? 36.307 0.737 51.728 1.000 39.562 366 THR A C 1
ATOM 941 O O . THR A 1 153 ? 36.501 0.662 52.976 1.000 40.859 366 THR A O 1
ATOM 945 N N . LYS A 1 154 ? 36.353 -0.299 50.903 1.000 39.271 367 LYS A N 1
ATOM 946 C CA . LYS A 1 154 ? 36.567 -1.689 51.357 1.000 40.826 367 LYS A CA 1
ATOM 947 C C . LYS A 1 154 ? 37.797 -1.801 52.268 1.000 39.132 367 LYS A C 1
ATOM 948 O O . LYS A 1 154 ? 37.681 -2.395 53.339 1.000 35.615 367 LYS A O 1
ATOM 954 N N . ASP A 1 155 ? 38.933 -1.241 51.871 1.000 37.815 368 ASP A N 1
ATOM 955 C CA . ASP A 1 155 ? 40.200 -1.358 52.646 1.000 38.720 368 ASP A CA 1
ATOM 956 C C . ASP A 1 155 ? 40.267 -0.315 53.794 1.000 39.961 368 ASP A C 1
ATOM 957 O O . ASP A 1 155 ? 41.345 -0.216 54.423 1.000 36.979 368 ASP A O 1
ATOM 962 N N . GLY A 1 156 ? 39.194 0.457 54.032 1.000 41.271 369 GLY A N 1
ATOM 963 C CA . GLY A 1 156 ? 39.099 1.507 55.075 1.000 45.212 369 GLY A CA 1
ATOM 964 C C . GLY A 1 156 ? 40.063 2.692 54.885 1.000 42.866 369 GLY A C 1
ATOM 965 O O . GLY A 1 156 ? 40.254 3.476 55.843 1.000 43.447 369 GLY A O 1
ATOM 966 N N . SER A 1 157 ? 40.683 2.848 53.720 1.000 36.505 370 SER A N 1
ATOM 967 C CA . SER A 1 157 ? 41.637 3.961 53.463 1.000 38.072 370 SER A CA 1
ATOM 968 C C . SER A 1 157 ? 40.886 5.289 53.271 1.000 34.883 370 SER A C 1
ATOM 969 O O . SER A 1 157 ? 41.542 6.318 53.315 1.000 36.238 370 SER A O 1
ATOM 972 N N . GLY A 1 158 ? 39.572 5.283 53.056 1.000 32.801 371 GLY A N 1
ATOM 973 C CA . GLY A 1 158 ? 38.869 6.523 52.698 1.000 33.687 371 GLY A CA 1
ATOM 974 C C . GLY A 1 158 ? 37.370 6.388 52.773 1.000 36.554 371 GLY A C 1
ATOM 975 O O . GLY A 1 158 ? 36.848 5.292 53.135 1.000 35.593 371 GLY A O 1
ATOM 976 N N . VAL A 1 159 ? 36.703 7.503 52.494 1.000 36.232 372 VAL A N 1
ATOM 977 C CA . VAL A 1 159 ? 35.219 7.606 52.409 1.000 35.018 372 VAL A CA 1
ATOM 978 C C . VAL A 1 159 ? 34.881 8.329 51.108 1.000 34.522 372 VAL A C 1
ATOM 979 O O . VAL A 1 159 ? 35.503 9.358 50.828 1.000 35.170 372 VAL A O 1
ATOM 983 N N . VAL A 1 160 ? 33.901 7.826 50.374 1.000 32.614 373 VAL A N 1
ATOM 984 C CA . VAL A 1 160 ? 33.427 8.457 49.112 1.000 35.632 373 VAL A CA 1
ATOM 985 C C . VAL A 1 160 ? 31.974 8.850 49.348 1.000 34.895 373 VAL A C 1
ATOM 986 O O . VAL A 1 160 ? 31.260 8.124 50.077 1.000 32.496 373 VAL A O 1
ATOM 990 N N . ALA A 1 161 ? 31.534 9.924 48.707 1.000 35.645 374 ALA A N 1
ATOM 991 C CA . ALA A 1 161 ? 30.242 10.570 49.001 1.000 31.973 374 ALA A CA 1
ATOM 992 C C . ALA A 1 161 ? 29.741 11.255 47.736 1.000 33.576 374 ALA A C 1
ATOM 993 O O . ALA A 1 161 ? 30.582 11.769 46.958 1.000 31.056 374 ALA A O 1
ATOM 995 N N . ILE A 1 162 ? 28.416 11.258 47.581 1.000 32.032 375 ILE A N 1
ATOM 996 C CA . ILE A 1 162 ? 27.686 11.830 46.421 1.000 36.300 375 ILE A CA 1
ATOM 997 C C . ILE A 1 162 ? 26.596 12.713 47.018 1.000 37.945 375 ILE A C 1
ATOM 998 O O . ILE A 1 162 ? 25.830 12.203 47.861 1.000 40.637 375 ILE A O 1
ATOM 1003 N N . ASN A 1 163 ? 26.576 13.998 46.652 1.000 38.375 376 ASN A N 1
ATOM 1004 C CA . ASN A 1 163 ? 25.557 14.967 47.129 1.000 40.155 376 ASN A CA 1
ATOM 1005 C C . ASN A 1 163 ? 24.424 15.055 46.101 1.000 40.534 376 ASN A C 1
ATOM 1006 O O . ASN A 1 163 ? 24.725 15.072 44.878 1.000 41.269 376 ASN A O 1
ATOM 1011 N N . MET A 1 164 ? 23.183 15.116 46.590 1.000 47.019 377 MET A N 1
ATOM 1012 C CA . MET A 1 164 ? 21.978 15.498 45.805 1.000 52.182 377 MET A CA 1
ATOM 1013 C C . MET A 1 164 ? 21.295 16.681 46.487 1.000 46.049 377 MET A C 1
ATOM 1014 O O . MET A 1 164 ? 21.088 16.622 47.738 1.000 42.156 377 MET A O 1
ATOM 1019 N N . LYS A 1 165 ? 21.042 17.747 45.726 1.000 48.896 378 LYS A N 1
ATOM 1020 C CA . LYS A 1 165 ? 20.280 18.929 46.224 1.000 60.458 378 LYS A CA 1
ATOM 1021 C C . LYS A 1 165 ? 18.852 18.468 46.532 1.000 56.207 378 LYS A C 1
ATOM 1022 O O . LYS A 1 165 ? 18.262 17.761 45.676 1.000 59.366 378 LYS A O 1
ATOM 1028 N N . ILE A 1 166 ? 18.331 18.837 47.701 1.000 64.415 379 ILE A N 1
ATOM 1029 C CA . ILE A 1 166 ? 16.881 18.677 48.034 1.000 73.848 379 ILE A CA 1
ATOM 1030 C C . ILE A 1 166 ? 16.052 19.217 46.862 1.000 73.666 379 ILE A C 1
ATOM 1031 O O . ILE A 1 166 ? 15.134 18.515 46.432 1.000 80.830 379 ILE A O 1
ATOM 1036 N N . ASP A 1 167 ? 16.391 20.402 46.350 1.000 75.175 380 ASP A N 1
ATOM 1037 C CA . ASP A 1 167 ? 15.760 21.038 45.162 1.000 81.891 380 ASP A CA 1
ATOM 1038 C C . ASP A 1 167 ? 15.604 20.015 44.032 1.000 85.038 380 ASP A C 1
ATOM 1039 O O . ASP A 1 167 ? 14.491 19.895 43.479 1.000 92.795 380 ASP A O 1
ATOM 1044 N N . GLU A 1 168 ? 16.690 19.311 43.705 1.000 88.227 381 GLU A N 1
ATOM 1045 C CA . GLU A 1 168 ? 16.783 18.380 42.547 1.000 87.872 381 GLU A CA 1
ATOM 1046 C C . GLU A 1 168 ? 15.952 17.121 42.800 1.000 85.493 381 GLU A C 1
ATOM 1047 O O . GLU A 1 168 ? 15.414 16.572 41.822 1.000 92.154 381 GLU A O 1
ATOM 1053 N N . LEU A 1 169 ? 15.891 16.663 44.050 1.000 77.229 382 LEU A N 1
ATOM 1054 C CA . LEU A 1 169 ? 15.049 15.513 44.469 1.000 82.780 382 LEU A CA 1
ATOM 1055 C C . LEU A 1 169 ? 13.554 15.787 44.180 1.000 89.838 382 LEU A C 1
ATOM 1056 O O . LEU A 1 169 ? 12.853 14.818 43.818 1.000 97.429 382 LEU A O 1
ATOM 1061 N N . LEU A 1 170 ? 13.071 17.036 44.286 1.000 95.240 383 LEU A N 1
ATOM 1062 C CA . LEU A 1 170 ? 11.620 17.389 44.176 1.000 96.171 383 LEU A CA 1
ATOM 1063 C C . LEU A 1 170 ? 11.333 18.104 42.843 1.000 93.090 383 LEU A C 1
ATOM 1064 O O . LEU A 1 170 ? 11.883 17.858 41.762 1.000 86.271 383 LEU A O 1
ATOM 1069 N N . SER B 1 32 ? -7.079 7.180 35.886 1.000 84.710 245 SER B N 1
ATOM 1070 C CA . SER B 1 32 ? -6.771 6.021 36.799 1.000 99.328 245 SER B CA 1
ATOM 1071 C C . SER B 1 32 ? -5.833 5.033 36.091 1.000 100.029 245 SER B C 1
ATOM 1072 O O . SER B 1 32 ? -4.612 5.075 36.347 1.000 106.002 245 SER B O 1
ATOM 1075 N N . ALA B 1 33 ? -6.389 4.167 35.239 1.000 94.359 246 ALA B N 1
ATOM 1076 C CA . ALA B 1 33 ? -5.634 3.222 34.387 1.000 89.250 246 ALA B CA 1
ATOM 1077 C C . ALA B 1 33 ? -4.679 4.012 33.486 1.000 87.200 246 ALA B C 1
ATOM 1078 O O . ALA B 1 33 ? -3.567 3.522 33.235 1.000 97.469 246 ALA B O 1
ATOM 1080 N N . LEU B 1 34 ? -5.087 5.203 33.041 1.000 73.361 247 LEU B N 1
ATOM 1081 C CA . LEU B 1 34 ? -4.284 6.052 32.125 1.000 72.142 247 LEU B CA 1
ATOM 1082 C C . LEU B 1 34 ? -3.176 6.752 32.935 1.000 74.698 247 LEU B C 1
ATOM 1083 O O . LEU B 1 34 ? -2.063 6.915 32.398 1.000 65.311 247 LEU B O 1
ATOM 1088 N N . ASP B 1 35 ? -3.448 7.113 34.194 1.000 77.562 248 ASP B N 1
ATOM 1089 C CA . ASP B 1 35 ? -2.437 7.642 35.150 1.000 79.224 248 ASP B CA 1
ATOM 1090 C C . ASP B 1 35 ? -1.318 6.607 35.321 1.000 81.964 248 ASP B C 1
ATOM 1091 O O . ASP B 1 35 ? -0.148 6.980 35.135 1.000 86.388 248 ASP B O 1
ATOM 1096 N N . ASN B 1 36 ? -1.674 5.364 35.670 1.000 76.578 249 ASN B N 1
ATOM 1097 C CA . ASN B 1 36 ? -0.745 4.214 35.842 1.000 75.107 249 ASN B CA 1
ATOM 1098 C C . ASN B 1 36 ? 0.163 4.050 34.617 1.000 77.333 249 ASN B C 1
ATOM 1099 O O . ASN B 1 36 ? 1.401 4.091 34.770 1.000 75.694 249 ASN B O 1
ATOM 1104 N N . VAL B 1 37 ? -0.434 3.836 33.447 1.000 67.573 250 VAL B N 1
ATOM 1105 C CA . VAL B 1 37 ? 0.311 3.576 32.189 1.000 61.862 250 VAL B CA 1
ATOM 1106 C C . VAL B 1 37 ? 1.284 4.732 31.942 1.000 67.744 250 VAL B C 1
ATOM 1107 O O . VAL B 1 37 ? 2.376 4.464 31.400 1.000 72.178 250 VAL B O 1
ATOM 1111 N N . GLN B 1 38 ? 0.926 5.958 32.338 1.000 67.288 251 GLN B N 1
ATOM 1112 C CA . GLN B 1 38 ? 1.762 7.164 32.085 1.000 70.115 251 GLN B CA 1
ATOM 1113 C C . GLN B 1 38 ? 2.940 7.214 33.073 1.000 72.489 251 GLN B C 1
ATOM 1114 O O . GLN B 1 38 ? 3.968 7.832 32.724 1.000 73.254 251 GLN B O 1
ATOM 1120 N N . GLN B 1 39 ? 2.792 6.631 34.267 1.000 66.801 252 GLN B N 1
ATOM 1121 C CA . GLN B 1 39 ? 3.897 6.488 35.243 1.000 67.744 252 GLN B CA 1
ATOM 1122 C C . GLN B 1 39 ? 4.901 5.528 34.607 1.000 68.672 252 GLN B C 1
ATOM 1123 O O . GLN B 1 39 ? 6.064 5.943 34.380 1.000 67.014 252 GLN B O 1
ATOM 1129 N N . ILE B 1 40 ? 4.423 4.324 34.277 1.000 61.212 253 ILE B N 1
ATOM 1130 C CA . ILE B 1 40 ? 5.202 3.259 33.587 1.000 59.230 253 ILE B CA 1
ATOM 1131 C C . ILE B 1 40 ? 5.900 3.868 32.368 1.000 57.311 253 ILE B C 1
ATOM 1132 O O . ILE B 1 40 ? 7.061 3.543 32.157 1.000 65.906 253 ILE B O 1
ATOM 1137 N N . ASN B 1 41 ? 5.200 4.675 31.573 1.000 47.372 254 ASN B N 1
ATOM 1138 C CA . ASN B 1 41 ? 5.758 5.261 30.329 1.000 52.817 254 ASN B CA 1
ATOM 1139 C C . ASN B 1 41 ? 6.853 6.264 30.714 1.000 57.272 254 ASN B C 1
ATOM 1140 O O . ASN B 1 41 ? 7.830 6.408 29.951 1.000 55.816 254 ASN B O 1
ATOM 1145 N N . ASP B 1 42 ? 6.716 6.913 31.870 1.000 62.122 255 ASP B N 1
ATOM 1146 C CA . ASP B 1 42 ? 7.708 7.882 32.404 1.000 63.479 255 ASP B CA 1
ATOM 1147 C C . ASP B 1 42 ? 8.934 7.135 32.946 1.000 53.476 255 ASP B C 1
ATOM 1148 O O . ASP B 1 42 ? 10.046 7.541 32.618 1.000 54.699 255 ASP B O 1
ATOM 1153 N N . MET B 1 43 ? 8.734 6.084 33.729 1.000 53.261 256 MET B N 1
ATOM 1154 C CA . MET B 1 43 ? 9.815 5.171 34.198 1.000 56.162 256 MET B CA 1
ATOM 1155 C C . MET B 1 43 ? 10.679 4.707 33.009 1.000 57.160 256 MET B C 1
ATOM 1156 O O . MET B 1 43 ? 11.900 4.699 33.146 1.000 59.275 256 MET B O 1
ATOM 1161 N N . ILE B 1 44 ? 10.070 4.308 31.889 1.000 56.820 257 ILE B N 1
ATOM 1162 C CA . ILE B 1 44 ? 10.788 3.801 30.679 1.000 55.851 257 ILE B CA 1
ATOM 1163 C C . ILE B 1 44 ? 11.609 4.929 30.048 1.000 52.882 257 ILE B C 1
ATOM 1164 O O . ILE B 1 44 ? 12.809 4.685 29.751 1.000 48.705 257 ILE B O 1
ATOM 1169 N N . ASN B 1 45 ? 10.997 6.094 29.813 1.000 49.320 258 ASN B N 1
ATOM 1170 C CA A ASN B 1 45 ? 11.670 7.161 29.025 0.500 53.362 258 ASN B CA 1
ATOM 1171 C CA B ASN B 1 45 ? 11.644 7.196 29.054 0.500 48.889 258 ASN B CA 1
ATOM 1172 C C . ASN B 1 45 ? 12.761 7.809 29.886 1.000 48.674 258 ASN B C 1
ATOM 1173 O O . ASN B 1 45 ? 13.737 8.280 29.283 1.000 43.802 258 ASN B O 1
ATOM 1182 N N . THR B 1 46 ? 12.582 7.816 31.214 1.000 48.454 259 THR B N 1
ATOM 1183 C CA . THR B 1 46 ? 13.579 8.344 32.185 1.000 50.984 259 THR B CA 1
ATOM 1184 C C . THR B 1 46 ? 14.817 7.464 32.056 1.000 45.052 259 THR B C 1
ATOM 1185 O O . THR B 1 46 ? 15.908 7.999 31.946 1.000 45.376 259 THR B O 1
ATOM 1189 N N . SER B 1 47 ? 14.604 6.151 32.067 1.000 45.979 260 SER B N 1
ATOM 1190 C CA . SER B 1 47 ? 15.657 5.117 31.988 1.000 50.604 260 SER B CA 1
ATOM 1191 C C . SER B 1 47 ? 16.435 5.312 30.684 1.000 49.746 260 SER B C 1
ATOM 1192 O O . SER B 1 47 ? 17.691 5.447 30.760 1.000 50.294 260 SER B O 1
ATOM 1195 N N . ILE B 1 48 ? 15.738 5.394 29.546 1.000 44.777 261 ILE B N 1
ATOM 1196 C CA . ILE B 1 48 ? 16.405 5.582 28.226 1.000 44.641 261 ILE B CA 1
ATOM 1197 C C . ILE B 1 48 ? 17.101 6.947 28.214 1.000 48.432 261 ILE B C 1
ATOM 1198 O O . ILE B 1 48 ? 18.236 7.028 27.682 1.000 44.071 261 ILE B O 1
ATOM 1203 N N . SER B 1 49 ? 16.467 7.983 28.767 1.000 38.449 262 SER B N 1
ATOM 1204 C CA . SER B 1 49 ? 17.038 9.351 28.785 1.000 47.444 262 SER B CA 1
ATOM 1205 C C . SER B 1 49 ? 18.368 9.368 29.571 1.000 43.016 262 SER B C 1
ATOM 1206 O O . SER B 1 49 ? 19.270 10.143 29.196 1.000 41.391 262 SER B O 1
ATOM 1209 N N . GLN B 1 50 ? 18.475 8.580 30.644 1.000 44.021 263 GLN B N 1
ATOM 1210 C CA . GLN B 1 50 ? 19.729 8.428 31.427 1.000 46.897 263 GLN B CA 1
ATOM 1211 C C . GLN B 1 50 ? 20.797 7.814 30.523 1.000 42.804 263 GLN B C 1
ATOM 1212 O O . GLN B 1 50 ? 21.926 8.301 30.567 1.000 42.750 263 GLN B O 1
ATOM 1218 N N . LYS B 1 51 ? 20.442 6.831 29.697 1.000 36.188 264 LYS B N 1
ATOM 1219 C CA . LYS B 1 51 ? 21.413 6.209 28.755 1.000 37.058 264 LYS B CA 1
ATOM 1220 C C . LYS B 1 51 ? 21.897 7.261 27.747 1.000 34.507 264 LYS B C 1
ATOM 1221 O O . LYS B 1 51 ? 23.097 7.251 27.380 1.000 36.605 264 LYS B O 1
ATOM 1227 N N . GLU B 1 52 ? 21.042 8.196 27.370 1.000 34.947 265 GLU B N 1
ATOM 1228 C CA . GLU B 1 52 ? 21.390 9.297 26.439 1.000 38.118 265 GLU B CA 1
ATOM 1229 C C . GLU B 1 52 ? 22.482 10.181 27.053 1.000 35.952 265 GLU B C 1
ATOM 1230 O O . GLU B 1 52 ? 23.378 10.613 26.309 1.000 38.257 265 GLU B O 1
ATOM 1236 N N . ASP B 1 53 ? 22.433 10.394 28.365 1.000 35.795 266 ASP B N 1
ATOM 1237 C CA . ASP B 1 53 ? 23.489 11.120 29.118 1.000 37.111 266 ASP B CA 1
ATOM 1238 C C . ASP B 1 53 ? 24.811 10.338 29.003 1.000 36.293 266 ASP B C 1
ATOM 1239 O O . ASP B 1 53 ? 25.856 11.004 28.861 1.000 37.537 266 ASP B O 1
ATOM 1244 N N . GLY B 1 54 ? 24.784 8.994 29.022 1.000 33.346 267 GLY B N 1
ATOM 1245 C CA . GLY B 1 54 ? 25.997 8.167 28.794 1.000 31.193 267 GLY B CA 1
ATOM 1246 C C . GLY B 1 54 ? 26.574 8.341 27.391 1.000 33.776 267 GLY B C 1
ATOM 1247 O O . GLY B 1 54 ? 27.762 8.662 27.273 1.000 38.961 267 GLY B O 1
ATOM 1248 N N . THR B 1 55 ? 25.761 8.201 26.349 1.000 31.926 268 THR B N 1
ATOM 1249 C CA . THR B 1 55 ? 26.224 8.349 24.946 1.000 32.932 268 THR B CA 1
ATOM 1250 C C . THR B 1 55 ? 26.674 9.794 24.713 1.000 33.852 268 THR B C 1
ATOM 1251 O O . THR B 1 55 ? 27.679 9.978 23.981 1.000 32.643 268 THR B O 1
ATOM 1255 N N . ALA B 1 56 ? 26.033 10.783 25.348 1.000 30.340 269 ALA B N 1
ATOM 1256 C CA . ALA B 1 56 ? 26.430 12.204 25.157 1.000 31.536 269 ALA B CA 1
ATOM 1257 C C . ALA B 1 56 ? 27.865 12.399 25.667 1.000 32.104 269 ALA B C 1
ATOM 1258 O O . ALA B 1 56 ? 28.671 13.014 24.964 1.000 33.691 269 ALA B O 1
ATOM 1260 N N . TYR B 1 57 ? 28.171 11.874 26.854 1.000 35.176 270 TYR B N 1
ATOM 1261 C CA . TYR B 1 57 ? 29.524 11.919 27.461 1.000 33.972 270 TYR B CA 1
ATOM 1262 C C . TYR B 1 57 ? 30.535 11.215 26.550 1.000 32.169 270 TYR B C 1
ATOM 1263 O O . TYR B 1 57 ? 31.592 11.797 26.262 1.000 33.720 270 TYR B O 1
ATOM 1272 N N . PHE B 1 58 ? 30.273 9.959 26.171 1.000 30.609 271 PHE B N 1
ATOM 1273 C CA . PHE B 1 58 ? 31.237 9.163 25.353 1.000 33.541 271 PHE B CA 1
ATOM 1274 C C . PHE B 1 58 ? 31.384 9.776 23.945 1.000 31.635 271 PHE B C 1
ATOM 1275 O O . PHE B 1 58 ? 32.495 9.713 23.430 1.000 30.191 271 PHE B O 1
ATOM 1283 N N . SER B 1 59 ? 30.348 10.419 23.387 1.000 33.661 272 SER B N 1
ATOM 1284 C CA . SER B 1 59 ? 30.402 11.136 22.076 1.000 37.991 272 SER B CA 1
ATOM 1285 C C . SER B 1 59 ? 31.446 12.246 22.099 1.000 37.497 272 SER B C 1
ATOM 1286 O O . SER B 1 59 ? 31.965 12.571 21.009 1.000 34.451 272 SER B O 1
ATOM 1289 N N . ASP B 1 60 ? 31.661 12.852 23.273 1.000 39.848 273 ASP B N 1
ATOM 1290 C CA . ASP B 1 60 ? 32.655 13.940 23.484 1.000 43.490 273 ASP B CA 1
ATOM 1291 C C . ASP B 1 60 ? 34.032 13.335 23.734 1.000 39.065 273 ASP B C 1
ATOM 1292 O O . ASP B 1 60 ? 34.981 13.743 23.101 1.000 40.713 273 ASP B O 1
ATOM 1297 N N . TRP B 1 61 ? 34.104 12.389 24.657 1.000 39.639 274 TRP B N 1
ATOM 1298 C CA . TRP B 1 61 ? 35.371 11.751 25.102 1.000 41.109 274 TRP B CA 1
ATOM 1299 C C . TRP B 1 61 ? 35.996 10.870 23.997 1.000 36.606 274 TRP B C 1
ATOM 1300 O O . TRP B 1 61 ? 37.208 10.895 23.868 1.000 33.495 274 TRP B O 1
ATOM 1311 N N . LEU B 1 62 ? 35.211 10.084 23.256 1.000 38.050 275 LEU B N 1
ATOM 1312 C CA . LEU B 1 62 ? 35.752 9.214 22.191 1.000 33.954 275 LEU B CA 1
ATOM 1313 C C . LEU B 1 62 ? 36.186 10.098 21.018 1.000 36.517 275 LEU B C 1
ATOM 1314 O O . LEU B 1 62 ? 35.338 10.757 20.424 1.000 39.289 275 LEU B O 1
ATOM 1319 N N . THR B 1 63 ? 37.484 10.091 20.710 1.000 37.500 276 THR B N 1
ATOM 1320 C CA . THR B 1 63 ? 38.104 10.809 19.569 1.000 39.484 276 THR B CA 1
ATOM 1321 C C . THR B 1 63 ? 39.006 9.851 18.789 1.000 39.091 276 THR B C 1
ATOM 1322 O O . THR B 1 63 ? 39.306 8.760 19.330 1.000 35.715 276 THR B O 1
ATOM 1326 N N . LYS B 1 64 ? 39.443 10.262 17.598 1.000 40.214 277 LYS B N 1
ATOM 1327 C CA . LYS B 1 64 ? 40.412 9.512 16.759 1.000 50.824 277 LYS B CA 1
ATOM 1328 C C . LYS B 1 64 ? 41.597 9.120 17.639 1.000 43.270 277 LYS B C 1
ATOM 1329 O O . LYS B 1 64 ? 42.052 7.960 17.558 1.000 46.829 277 LYS B O 1
ATOM 1335 N N . ASP B 1 65 ? 42.080 10.037 18.463 1.000 40.410 278 ASP B N 1
ATOM 1336 C CA . ASP B 1 65 ? 43.239 9.742 19.331 1.000 43.965 278 ASP B CA 1
ATOM 1337 C C . ASP B 1 65 ? 42.886 8.583 20.272 1.000 37.083 278 ASP B C 1
ATOM 1338 O O . ASP B 1 65 ? 43.738 7.704 20.413 1.000 39.567 278 ASP B O 1
ATOM 1343 N N . ARG B 1 66 ? 41.693 8.573 20.873 1.000 33.463 279 ARG B N 1
ATOM 1344 C CA . ARG B 1 66 ? 41.311 7.573 21.917 1.000 38.452 279 ARG B CA 1
ATOM 1345 C C . ARG B 1 66 ? 41.140 6.187 21.277 1.000 34.213 279 ARG B C 1
ATOM 1346 O O . ARG B 1 66 ? 41.272 5.203 22.017 1.000 33.151 279 ARG B O 1
ATOM 1354 N N . TYR B 1 67 ? 40.850 6.143 19.974 1.000 32.056 280 TYR B N 1
ATOM 1355 C CA . TYR B 1 67 ? 40.661 4.913 19.163 1.000 36.695 280 TYR B CA 1
ATOM 1356 C C . TYR B 1 67 ? 42.009 4.274 18.801 1.000 38.180 280 TYR B C 1
ATOM 1357 O O . TYR B 1 67 ? 41.957 3.096 18.428 1.000 40.343 280 TYR B O 1
ATOM 1366 N N . LYS B 1 68 ? 43.149 4.954 19.000 1.000 42.788 281 LYS B N 1
ATOM 1367 C CA . LYS B 1 68 ? 44.484 4.339 18.760 1.000 47.736 281 LYS B CA 1
ATOM 1368 C C . LYS B 1 68 ? 44.636 3.125 19.672 1.000 49.618 281 LYS B C 1
ATOM 1369 O O . LYS B 1 68 ? 44.212 3.159 20.829 1.000 47.065 281 LYS B O 1
ATOM 1375 N N . PRO B 1 69 ? 45.217 2.011 19.159 1.000 48.874 282 PRO B N 1
ATOM 1376 C CA . PRO B 1 69 ? 45.340 0.762 19.917 1.000 44.419 282 PRO B CA 1
ATOM 1377 C C . PRO B 1 69 ? 45.983 0.909 21.298 1.000 45.471 282 PRO B C 1
ATOM 1378 O O . PRO B 1 69 ? 45.561 0.232 22.219 1.000 47.719 282 PRO B O 1
ATOM 1382 N N . LYS B 1 70 ? 46.969 1.793 21.432 1.000 49.068 283 LYS B N 1
ATOM 1383 C CA . LYS B 1 70 ? 47.692 2.021 22.711 1.000 48.467 283 LYS B CA 1
ATOM 1384 C C . LYS B 1 70 ? 46.740 2.617 23.754 1.000 50.296 283 LYS B C 1
ATOM 1385 O O . LYS B 1 70 ? 47.105 2.590 24.920 1.000 54.245 283 LYS B O 1
ATOM 1391 N N . ASN B 1 71 ? 45.584 3.174 23.358 1.000 48.020 284 ASN B N 1
ATOM 1392 C CA . ASN B 1 71 ? 44.631 3.851 24.279 1.000 41.602 284 ASN B CA 1
ATOM 1393 C C . ASN B 1 71 ? 43.447 2.926 24.607 1.000 40.272 284 ASN B C 1
ATOM 1394 O O . ASN B 1 71 ? 42.505 3.357 25.338 1.000 45.235 284 ASN B O 1
ATOM 1399 N N . GLN B 1 72 ? 43.461 1.686 24.130 1.000 39.292 285 GLN B N 1
ATOM 1400 C CA . GLN B 1 72 ? 42.274 0.820 24.261 1.000 40.098 285 GLN B CA 1
ATOM 1401 C C . GLN B 1 72 ? 41.933 0.603 25.741 1.000 39.213 285 GLN B C 1
ATOM 1402 O O . GLN B 1 72 ? 40.742 0.563 26.088 1.000 41.642 285 GLN B O 1
ATOM 1408 N N . SER B 1 73 ? 42.926 0.431 26.592 1.000 38.961 286 SER B N 1
ATOM 1409 C CA . SER B 1 73 ? 42.739 0.226 28.051 1.000 38.302 286 SER B CA 1
ATOM 1410 C C . SER B 1 73 ? 41.972 1.412 28.651 1.000 35.944 286 SER B C 1
ATOM 1411 O O . SER B 1 73 ? 41.237 1.187 29.612 1.000 38.171 286 SER B O 1
ATOM 1414 N N . GLN B 1 74 ? 42.122 2.618 28.104 1.000 35.950 287 GLN B N 1
ATOM 1415 C CA . GLN B 1 74 ? 41.388 3.798 28.622 1.000 43.166 287 GLN B CA 1
ATOM 1416 C C . GLN B 1 74 ? 39.890 3.610 28.348 1.000 40.505 287 GLN B C 1
ATOM 1417 O O . GLN B 1 74 ? 39.089 3.872 29.264 1.000 40.167 287 GLN B O 1
ATOM 1423 N N . ILE B 1 75 ? 39.525 3.128 27.161 1.000 34.161 288 ILE B N 1
ATOM 1424 C CA . ILE B 1 75 ? 38.101 2.927 26.776 1.000 37.780 288 ILE B CA 1
ATOM 1425 C C . ILE B 1 75 ? 37.498 1.877 27.719 1.000 36.807 288 ILE B C 1
ATOM 1426 O O . ILE B 1 75 ? 36.444 2.133 28.298 1.000 36.190 288 ILE B O 1
ATOM 1431 N N . THR B 1 76 ? 38.182 0.753 27.887 1.000 33.987 289 THR B N 1
ATOM 1432 C CA . THR B 1 76 ? 37.740 -0.392 28.716 1.000 36.286 289 THR B CA 1
ATOM 1433 C C . THR B 1 76 ? 37.537 0.044 30.167 1.000 36.740 289 THR B C 1
ATOM 1434 O O . THR B 1 76 ? 36.507 -0.330 30.761 1.000 38.782 289 THR B O 1
ATOM 1438 N N . ASP B 1 77 ? 38.468 0.812 30.710 1.000 37.416 290 ASP B N 1
ATOM 1439 C CA . ASP B 1 77 ? 38.387 1.326 32.098 1.000 38.974 290 ASP B CA 1
ATOM 1440 C C . ASP B 1 77 ? 37.124 2.191 32.236 1.000 35.564 290 ASP B C 1
ATOM 1441 O O . ASP B 1 77 ? 36.385 1.997 33.219 1.000 32.674 290 ASP B O 1
ATOM 1446 N N . LYS B 1 78 ? 36.873 3.106 31.306 1.000 34.180 291 LYS B N 1
ATOM 1447 C CA . LYS B 1 78 ? 35.693 4.003 31.391 1.000 35.850 291 LYS B CA 1
ATOM 1448 C C . LYS B 1 78 ? 34.393 3.205 31.201 1.000 35.691 291 LYS B C 1
ATOM 1449 O O . LYS B 1 78 ? 33.412 3.536 31.891 1.000 32.461 291 LYS B O 1
ATOM 1455 N N . PHE B 1 79 ? 34.383 2.200 30.311 1.000 34.590 292 PHE B N 1
ATOM 1456 C CA . PHE B 1 79 ? 33.217 1.301 30.083 1.000 34.045 292 PHE B CA 1
ATOM 1457 C C . PHE B 1 79 ? 32.985 0.445 31.333 1.000 36.176 292 PHE B C 1
ATOM 1458 O O . PHE B 1 79 ? 31.823 0.246 31.705 1.000 33.163 292 PHE B O 1
ATOM 1466 N N . THR B 1 80 ? 34.046 -0.029 31.981 1.000 37.308 293 THR B N 1
ATOM 1467 C CA . THR B 1 80 ? 33.938 -0.829 33.232 1.000 40.055 293 THR B CA 1
ATOM 1468 C C . THR B 1 80 ? 33.210 0.020 34.271 1.000 40.206 293 THR B C 1
ATOM 1469 O O . THR B 1 80 ? 32.181 -0.425 34.802 1.000 41.647 293 THR B O 1
ATOM 1473 N N . GLU B 1 81 ? 33.680 1.242 34.491 1.000 40.583 294 GLU B N 1
ATOM 1474 C CA . GLU B 1 81 ? 33.046 2.181 35.444 1.000 36.666 294 GLU B CA 1
ATOM 1475 C C . GLU B 1 81 ? 31.551 2.347 35.116 1.000 40.144 294 GLU B C 1
ATOM 1476 O O . GLU B 1 81 ? 30.711 2.213 36.028 1.000 40.071 294 GLU B O 1
ATOM 1482 N N . TYR B 1 82 ? 31.234 2.690 33.866 1.000 39.497 295 TYR B N 1
ATOM 1483 C CA . TYR B 1 82 ? 29.858 2.924 33.394 1.000 38.598 295 TYR B CA 1
ATOM 1484 C C . TYR B 1 82 ? 28.977 1.712 33.743 1.000 41.551 295 TYR B C 1
ATOM 1485 O O . TYR B 1 82 ? 27.892 1.892 34.317 1.000 38.891 295 TYR B O 1
ATOM 1494 N N . MET B 1 83 ? 29.420 0.506 33.403 1.000 39.219 296 MET B N 1
ATOM 1495 C CA . MET B 1 83 ? 28.610 -0.730 33.565 1.000 45.180 296 MET B CA 1
ATOM 1496 C C . MET B 1 83 ? 28.391 -1.039 35.051 1.000 46.207 296 MET B C 1
ATOM 1497 O O . MET B 1 83 ? 27.263 -1.384 35.444 1.000 40.511 296 MET B O 1
ATOM 1502 N N . LYS B 1 84 ? 29.441 -0.933 35.856 1.000 42.756 297 LYS B N 1
ATOM 1503 C CA . LYS B 1 84 ? 29.375 -1.327 37.278 1.000 47.159 297 LYS B CA 1
ATOM 1504 C C . LYS B 1 84 ? 28.467 -0.353 38.034 1.000 43.923 297 LYS B C 1
ATOM 1505 O O . LYS B 1 84 ? 27.806 -0.822 38.945 1.000 44.784 297 LYS B O 1
ATOM 1511 N N . ILE B 1 85 ? 28.374 0.926 37.648 1.000 45.624 298 ILE B N 1
ATOM 1512 C CA . ILE B 1 85 ? 27.436 1.874 38.332 1.000 48.524 298 ILE B CA 1
ATOM 1513 C C . ILE B 1 85 ? 26.034 1.741 37.728 1.000 50.197 298 ILE B C 1
ATOM 1514 O O . ILE B 1 85 ? 25.101 2.084 38.453 1.000 61.307 298 ILE B O 1
ATOM 1519 N N . ASN B 1 86 ? 25.864 1.305 36.470 1.000 44.246 299 ASN B N 1
ATOM 1520 C CA . ASN B 1 86 ? 24.521 1.232 35.816 1.000 48.185 299 ASN B CA 1
ATOM 1521 C C . ASN B 1 86 ? 24.062 -0.229 35.724 1.000 49.385 299 ASN B C 1
ATOM 1522 O O . ASN B 1 86 ? 24.232 -0.840 34.663 1.000 49.240 299 ASN B O 1
ATOM 1527 N N . LYS B 1 87 ? 23.451 -0.754 36.788 1.000 53.469 300 LYS B N 1
ATOM 1528 C CA . LYS B 1 87 ? 23.174 -2.208 36.951 1.000 57.323 300 LYS B CA 1
ATOM 1529 C C . LYS B 1 87 ? 22.022 -2.632 36.027 1.000 50.162 300 LYS B C 1
ATOM 1530 O O . LYS B 1 87 ? 21.857 -3.818 35.853 1.000 54.857 300 LYS B O 1
ATOM 1536 N N . ASP B 1 88 ? 21.308 -1.705 35.392 1.000 49.810 301 ASP B N 1
ATOM 1537 C CA . ASP B 1 88 ? 20.217 -2.017 34.437 1.000 47.297 301 ASP B CA 1
ATOM 1538 C C . ASP B 1 88 ? 20.774 -2.162 33.012 1.000 46.660 301 ASP B C 1
ATOM 1539 O O . ASP B 1 88 ? 19.976 -2.419 32.092 1.000 43.860 301 ASP B O 1
ATOM 1544 N N . VAL B 1 89 ? 22.086 -2.021 32.805 1.000 41.930 302 VAL B N 1
ATOM 1545 C CA . VAL B 1 89 ? 22.672 -2.013 31.426 1.000 40.418 302 VAL B CA 1
ATOM 1546 C C . VAL B 1 89 ? 23.177 -3.409 31.047 1.000 41.393 302 VAL B C 1
ATOM 1547 O O . VAL B 1 89 ? 23.836 -4.044 31.872 1.000 40.865 302 VAL B O 1
ATOM 1551 N N . GLU B 1 90 ? 22.930 -3.839 29.811 1.000 37.444 303 GLU B N 1
ATOM 1552 C CA . GLU B 1 90 ? 23.382 -5.160 29.304 1.000 35.780 303 GLU B CA 1
ATOM 1553 C C . GLU B 1 90 ? 24.851 -5.084 28.863 1.000 34.525 303 GLU B C 1
ATOM 1554 O O . GLU B 1 90 ? 25.599 -6.054 29.063 1.000 33.164 303 GLU B O 1
ATOM 1560 N N . SER B 1 91 ? 25.237 -3.980 28.235 1.000 34.979 304 SER B N 1
ATOM 1561 C CA . SER B 1 91 ? 26.593 -3.760 27.688 1.000 33.096 304 SER B CA 1
ATOM 1562 C C . SER B 1 91 ? 26.724 -2.315 27.212 1.000 33.091 304 SER B C 1
ATOM 1563 O O . SER B 1 91 ? 25.710 -1.610 27.036 1.000 30.832 304 SER B O 1
ATOM 1566 N N . ILE B 1 92 ? 27.967 -1.906 27.024 1.000 31.122 305 ILE B N 1
ATOM 1567 C CA . ILE B 1 92 ? 28.341 -0.650 26.341 1.000 30.853 305 ILE B CA 1
ATOM 1568 C C . ILE B 1 92 ? 29.470 -1.026 25.383 1.000 31.557 305 ILE B C 1
ATOM 1569 O O . ILE B 1 92 ? 30.331 -1.888 25.755 1.000 30.609 305 ILE B O 1
ATOM 1574 N N . TYR B 1 93 ? 29.443 -0.471 24.172 1.000 30.236 306 TYR B N 1
ATOM 1575 C CA . TYR B 1 93 ? 30.416 -0.819 23.112 1.000 29.601 306 TYR B CA 1
ATOM 1576 C C . TYR B 1 93 ? 30.580 0.362 22.170 1.000 30.653 306 TYR B C 1
ATOM 1577 O O . TYR B 1 93 ? 29.737 1.271 22.149 1.000 34.382 306 TYR B O 1
ATOM 1586 N N . THR B 1 94 ? 31.719 0.396 21.486 1.000 32.240 307 THR B N 1
ATOM 1587 C CA . THR B 1 94 ? 31.985 1.373 20.404 1.000 33.123 307 THR B CA 1
ATOM 1588 C C . THR B 1 94 ? 32.739 0.675 19.265 1.000 30.220 307 THR B C 1
ATOM 1589 O O . THR B 1 94 ? 33.479 -0.307 19.523 1.000 29.958 307 THR B O 1
ATOM 1593 N N . SER B 1 95 ? 32.567 1.207 18.068 1.000 28.814 308 SER B N 1
ATOM 1594 C CA . SER B 1 95 ? 33.428 0.951 16.891 1.000 30.965 308 SER B CA 1
ATOM 1595 C C . SER B 1 95 ? 33.857 2.292 16.314 1.000 31.811 308 SER B C 1
ATOM 1596 O O . SER B 1 95 ? 33.010 3.204 16.268 1.000 31.898 308 SER B O 1
ATOM 1599 N N . ASP B 1 96 ? 35.123 2.418 15.925 1.000 31.733 309 ASP B N 1
ATOM 1600 C CA . ASP B 1 96 ? 35.550 3.494 15.005 1.000 33.005 309 ASP B CA 1
ATOM 1601 C C . ASP B 1 96 ? 35.169 3.096 13.573 1.000 36.734 309 ASP B C 1
ATOM 1602 O O . ASP B 1 96 ? 34.539 2.015 13.379 1.000 35.002 309 ASP B O 1
ATOM 1607 N N . THR B 1 97 ? 35.500 3.959 12.609 1.000 37.795 310 THR B N 1
ATOM 1608 C CA . THR B 1 97 ? 35.100 3.800 11.184 1.000 40.707 310 THR B CA 1
ATOM 1609 C C . THR B 1 97 ? 35.828 2.593 10.571 1.000 39.430 310 THR B C 1
ATOM 1610 O O . THR B 1 97 ? 35.352 2.106 9.544 1.000 41.043 310 THR B O 1
ATOM 1614 N N . GLU B 1 98 ? 36.913 2.131 11.195 1.000 41.692 311 GLU B N 1
ATOM 1615 C CA . GLU B 1 98 ? 37.758 1.010 10.708 1.000 44.356 311 GLU B CA 1
ATOM 1616 C C . GLU B 1 98 ? 37.321 -0.315 11.356 1.000 40.981 311 GLU B C 1
ATOM 1617 O O . GLU B 1 98 ? 37.980 -1.301 11.107 1.000 48.175 311 GLU B O 1
ATOM 1623 N N . GLY B 1 99 ? 36.273 -0.338 12.173 1.000 36.226 312 GLY B N 1
ATOM 1624 C CA . GLY B 1 99 ? 35.806 -1.564 12.840 1.000 36.346 312 GLY B CA 1
ATOM 1625 C C . GLY B 1 99 ? 36.620 -1.945 14.070 1.000 34.891 312 GLY B C 1
ATOM 1626 O O . GLY B 1 99 ? 36.432 -3.060 14.548 1.000 37.676 312 GLY B O 1
ATOM 1627 N N . HIS B 1 100 ? 37.463 -1.078 14.623 1.000 34.105 313 HIS B N 1
ATOM 1628 C CA . HIS B 1 100 ? 38.108 -1.332 15.945 1.000 33.862 313 HIS B CA 1
ATOM 1629 C C . HIS B 1 100 ? 37.023 -1.288 17.009 1.000 31.945 313 HIS B C 1
ATOM 1630 O O . HIS B 1 100 ? 36.556 -0.176 17.333 1.000 35.838 313 HIS B O 1
ATOM 1637 N N . PHE B 1 101 ? 36.641 -2.462 17.512 1.000 29.485 314 PHE B N 1
ATOM 1638 C CA . PHE B 1 101 ? 35.440 -2.692 18.338 1.000 33.082 314 PHE B CA 1
ATOM 1639 C C . PHE B 1 101 ? 35.866 -2.981 19.784 1.000 33.879 314 PHE B C 1
ATOM 1640 O O . PHE B 1 101 ? 36.739 -3.803 19.962 1.000 33.516 314 PHE B O 1
ATOM 1648 N N . THR B 1 102 ? 35.268 -2.290 20.760 1.000 32.900 315 THR B N 1
ATOM 1649 C CA . THR B 1 102 ? 35.506 -2.464 22.214 1.000 32.336 315 THR B CA 1
ATOM 1650 C C . THR B 1 102 ? 34.138 -2.603 22.868 1.000 33.620 315 THR B C 1
ATOM 1651 O O . THR B 1 102 ? 33.272 -1.764 22.595 1.000 37.033 315 THR B O 1
ATOM 1655 N N . ARG B 1 103 ? 33.961 -3.642 23.676 1.000 37.182 316 ARG B N 1
ATOM 1656 C CA . ARG B 1 103 ? 32.700 -3.978 24.376 1.000 34.975 316 ARG B CA 1
ATOM 1657 C C . ARG B 1 103 ? 33.043 -4.302 25.826 1.000 34.770 316 ARG B C 1
ATOM 1658 O O . ARG B 1 103 ? 34.057 -4.962 26.071 1.000 36.678 316 ARG B O 1
ATOM 1666 N N . TYR B 1 104 ? 32.218 -3.841 26.752 1.000 35.731 317 TYR B N 1
ATOM 1667 C CA . TYR B 1 104 ? 32.189 -4.354 28.135 1.000 37.446 317 TYR B CA 1
ATOM 1668 C C . TYR B 1 104 ? 30.756 -4.766 28.448 1.000 38.656 317 TYR B C 1
ATOM 1669 O O . TYR B 1 104 ? 29.827 -3.968 28.298 1.000 39.767 317 TYR B O 1
ATOM 1678 N N . PRO B 1 105 ? 30.516 -6.003 28.924 1.000 38.624 318 PRO B N 1
ATOM 1679 C CA . PRO B 1 105 ? 31.537 -7.046 29.061 1.000 41.635 318 PRO B CA 1
ATOM 1680 C C . PRO B 1 105 ? 32.183 -7.466 27.743 1.000 40.130 318 PRO B C 1
ATOM 1681 O O . PRO B 1 105 ? 31.528 -7.346 26.717 1.000 38.641 318 PRO B O 1
ATOM 1685 N N . ASP B 1 106 ? 33.412 -7.980 27.814 1.000 44.812 319 ASP B N 1
ATOM 1686 C CA . ASP B 1 106 ? 34.229 -8.332 26.620 1.000 49.342 319 ASP B CA 1
ATOM 1687 C C . ASP B 1 106 ? 33.843 -9.738 26.135 1.000 46.189 319 ASP B C 1
ATOM 1688 O O . ASP B 1 106 ? 34.708 -10.609 26.151 1.000 55.237 319 ASP B O 1
ATOM 1693 N N . LEU B 1 107 ? 32.638 -9.933 25.627 1.000 44.265 320 LEU B N 1
ATOM 1694 C CA . LEU B 1 107 ? 32.234 -11.248 25.071 1.000 46.336 320 LEU B CA 1
ATOM 1695 C C . LEU B 1 107 ? 32.964 -11.517 23.754 1.000 44.700 320 LEU B C 1
ATOM 1696 O O . LEU B 1 107 ? 33.290 -10.582 23.028 1.000 37.565 320 LEU B O 1
ATOM 1701 N N . GLN B 1 108 ? 33.156 -12.794 23.462 1.000 45.828 321 GLN B N 1
ATOM 1702 C CA . GLN B 1 108 ? 33.557 -13.300 22.135 1.000 47.959 321 GLN B CA 1
ATOM 1703 C C . GLN B 1 108 ? 32.451 -12.959 21.130 1.000 38.814 321 GLN B C 1
ATOM 1704 O O . GLN B 1 108 ? 31.326 -13.379 21.322 1.000 41.965 321 GLN B O 1
ATOM 1710 N N . MET B 1 109 ? 32.772 -12.226 20.077 1.000 36.580 322 MET B N 1
ATOM 1711 C CA . MET B 1 109 ? 31.821 -11.896 18.982 1.000 37.753 322 MET B CA 1
ATOM 1712 C C . MET B 1 109 ? 31.907 -12.965 17.896 1.000 33.592 322 MET B C 1
ATOM 1713 O O . MET B 1 109 ? 32.954 -13.552 17.674 1.000 34.753 322 MET B O 1
ATOM 1718 N N . PRO B 1 110 ? 30.815 -13.277 17.181 1.000 32.924 323 PRO B N 1
ATOM 1719 C CA . PRO B 1 110 ? 30.875 -14.257 16.096 1.000 39.593 323 PRO B CA 1
ATOM 1720 C C . PRO B 1 110 ? 31.915 -13.900 15.029 1.000 38.779 323 PRO B C 1
ATOM 1721 O O . PRO B 1 110 ? 32.181 -12.745 14.819 1.000 38.104 323 PRO B O 1
ATOM 1725 N N . LYS B 1 111 ? 32.507 -14.927 14.429 1.000 46.374 324 LYS B N 1
ATOM 1726 C CA . LYS B 1 111 ? 33.364 -14.851 13.219 1.000 53.337 324 LYS B CA 1
ATOM 1727 C C . LYS B 1 111 ? 32.586 -14.075 12.150 1.000 46.406 324 LYS B C 1
ATOM 1728 O O . LYS B 1 111 ? 31.408 -14.383 11.922 1.000 40.362 324 LYS B O 1
ATOM 1734 N N . GLY B 1 112 ? 33.207 -13.072 11.554 1.000 44.121 325 GLY B N 1
ATOM 1735 C CA . GLY B 1 112 ? 32.551 -12.265 10.508 1.000 49.976 325 GLY B CA 1
ATOM 1736 C C . GLY B 1 112 ? 31.794 -11.074 11.079 1.000 46.986 325 GLY B C 1
ATOM 1737 O O . GLY B 1 112 ? 31.378 -10.254 10.277 1.000 46.695 325 GLY B O 1
ATOM 1738 N N . TYR B 1 113 ? 31.635 -10.959 12.402 1.000 43.139 326 TYR B N 1
ATOM 1739 C CA . TYR B 1 113 ? 30.985 -9.780 13.034 1.000 44.209 326 TYR B CA 1
ATOM 1740 C C . TYR B 1 113 ? 31.668 -8.508 12.522 1.000 37.524 326 TYR B C 1
ATOM 1741 O O . TYR B 1 113 ? 32.894 -8.394 12.572 1.000 37.975 326 TYR B O 1
ATOM 1750 N N . ASN B 1 114 ? 30.866 -7.585 12.028 1.000 34.232 327 ASN B N 1
ATOM 1751 C CA . ASN B 1 114 ? 31.358 -6.305 11.470 1.000 39.635 327 ASN B CA 1
ATOM 1752 C C . ASN B 1 114 ? 30.469 -5.192 12.001 1.000 37.601 327 ASN B C 1
ATOM 1753 O O . ASN B 1 114 ? 29.362 -5.001 11.522 1.000 39.943 327 ASN B O 1
ATOM 1758 N N . PRO B 1 115 ? 30.912 -4.471 13.042 1.000 40.653 328 PRO B N 1
ATOM 1759 C CA . PRO B 1 115 ? 30.099 -3.424 13.651 1.000 36.061 328 PRO B CA 1
ATOM 1760 C C . PRO B 1 115 ? 29.567 -2.378 12.647 1.000 34.890 328 PRO B C 1
ATOM 1761 O O . PRO B 1 115 ? 28.439 -1.963 12.755 1.000 36.386 328 PRO B O 1
ATOM 1765 N N . ILE B 1 116 ? 30.345 -2.037 11.638 1.000 38.778 329 ILE B N 1
ATOM 1766 C CA . ILE B 1 116 ? 30.038 -0.973 10.622 1.000 45.718 329 ILE B CA 1
ATOM 1767 C C . ILE B 1 116 ? 28.815 -1.368 9.778 1.000 43.711 329 ILE B C 1
ATOM 1768 O O . ILE B 1 116 ? 28.224 -0.482 9.145 1.000 45.801 329 ILE B O 1
ATOM 1773 N N . GLU B 1 117 ? 28.480 -2.659 9.736 1.000 44.699 330 GLU B N 1
ATOM 1774 C CA . GLU B 1 117 ? 27.369 -3.206 8.923 1.000 44.200 330 GLU B CA 1
ATOM 1775 C C . GLU B 1 117 ? 26.146 -3.431 9.806 1.000 41.337 330 GLU B C 1
ATOM 1776 O O . GLU B 1 117 ? 2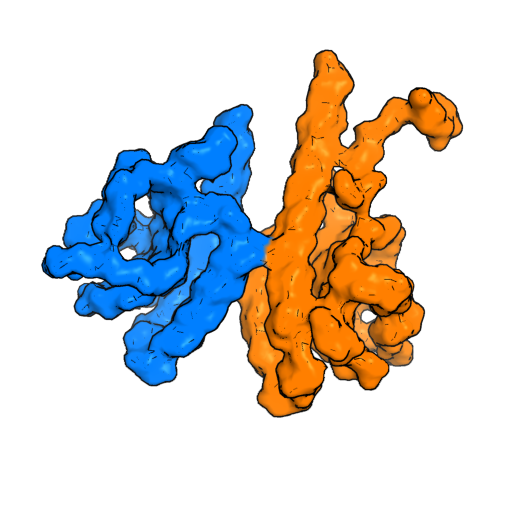5.108 -3.786 9.251 1.000 44.100 330 GLU B O 1
ATOM 1782 N N . ARG B 1 118 ? 26.241 -3.205 11.117 1.000 37.793 331 ARG B N 1
ATOM 1783 C CA . ARG B 1 118 ? 25.066 -3.318 12.028 1.000 40.159 331 ARG B CA 1
ATOM 1784 C C . ARG B 1 118 ? 24.197 -2.047 11.886 1.000 39.060 331 ARG B C 1
ATOM 1785 O O . ARG B 1 118 ? 24.766 -0.961 11.660 1.000 36.574 331 ARG B O 1
ATOM 1793 N N . ASP B 1 119 ? 22.882 -2.163 12.064 1.000 41.945 332 ASP B N 1
ATOM 1794 C CA . ASP B 1 119 ? 21.922 -1.021 11.949 1.000 43.235 332 ASP B CA 1
ATOM 1795 C C . ASP B 1 119 ? 22.157 -0.010 13.068 1.000 41.002 332 ASP B C 1
ATOM 1796 O O . ASP B 1 119 ? 21.954 1.172 12.809 1.000 45.347 332 ASP B O 1
ATOM 1801 N N . TRP B 1 120 ? 22.592 -0.433 14.258 1.000 38.293 333 TRP B N 1
ATOM 1802 C CA . TRP B 1 120 ? 22.894 0.533 15.344 1.000 37.031 333 TRP B CA 1
ATOM 1803 C C . TRP B 1 120 ? 23.962 1.506 14.831 1.000 40.846 333 TRP B C 1
ATOM 1804 O O . TRP B 1 120 ? 23.816 2.717 15.013 1.000 37.939 333 TRP B O 1
ATOM 1815 N N . TYR B 1 121 ? 24.972 0.992 14.138 1.000 39.654 334 TYR B N 1
ATOM 1816 C CA . TYR B 1 121 ? 26.097 1.814 13.662 1.000 38.329 334 TYR B CA 1
ATOM 1817 C C . TYR B 1 121 ? 25.572 2.715 12.542 1.000 41.848 334 TYR B C 1
ATOM 1818 O O . TYR B 1 121 ? 25.823 3.941 12.574 1.000 39.164 334 TYR B O 1
ATOM 1827 N N . LYS B 1 122 ? 24.849 2.133 11.589 1.000 40.319 335 LYS B N 1
ATOM 1828 C CA . LYS B 1 122 ? 24.427 2.856 10.354 1.000 47.529 335 LYS B CA 1
ATOM 1829 C C . LYS B 1 122 ? 23.463 3.987 10.741 1.000 43.461 335 LYS B C 1
ATOM 1830 O O . LYS B 1 122 ? 23.583 5.091 10.186 1.000 38.931 335 LYS B O 1
ATOM 1836 N N . LYS B 1 123 ? 22.526 3.705 11.643 1.000 42.444 336 LYS B N 1
ATOM 1837 C CA . LYS B 1 123 ? 21.506 4.680 12.102 1.000 44.733 336 LYS B CA 1
ATOM 1838 C C . LYS B 1 123 ? 22.209 5.834 12.824 1.000 46.091 336 LYS B C 1
ATOM 1839 O O . LYS B 1 123 ? 21.830 6.980 12.581 1.000 46.554 336 LYS B O 1
ATOM 1845 N N . ALA B 1 124 ? 23.249 5.564 13.621 1.000 46.046 337 ALA B N 1
ATOM 1846 C CA . ALA B 1 124 ? 24.022 6.613 14.332 1.000 40.983 337 ALA B CA 1
ATOM 1847 C C . ALA B 1 124 ? 24.630 7.564 13.305 1.000 39.458 337 ALA B C 1
ATOM 1848 O O . ALA B 1 124 ? 24.481 8.792 13.459 1.000 36.401 337 ALA B O 1
ATOM 1850 N N . VAL B 1 125 ? 25.332 7.014 12.320 1.000 37.519 338 VAL B N 1
ATOM 1851 C CA . VAL B 1 125 ? 26.015 7.786 11.245 1.000 39.924 338 VAL B CA 1
ATOM 1852 C C . VAL B 1 125 ? 24.957 8.589 10.468 1.000 43.634 338 VAL B C 1
ATOM 1853 O O . VAL B 1 125 ? 25.231 9.754 10.127 1.000 44.375 338 VAL B O 1
ATOM 1857 N N . GLU B 1 126 ? 23.791 7.991 10.227 1.000 40.961 339 GLU B N 1
ATOM 1858 C CA . GLU B 1 126 ? 22.662 8.616 9.495 1.000 50.787 339 GLU B CA 1
ATOM 1859 C C . GLU B 1 126 ? 22.194 9.842 10.273 1.000 49.123 339 GLU B C 1
ATOM 1860 O O . GLU B 1 126 ? 21.863 10.820 9.622 1.000 51.657 339 GLU B O 1
ATOM 1866 N N . ASN B 1 127 ? 22.199 9.786 11.607 1.000 47.355 340 ASN B N 1
ATOM 1867 C CA . ASN B 1 127 ? 21.709 10.885 12.468 1.000 43.759 340 ASN B CA 1
ATOM 1868 C C . ASN B 1 127 ? 22.782 11.926 12.786 1.000 43.530 340 ASN B C 1
ATOM 1869 O O . ASN B 1 127 ? 22.493 12.791 13.621 1.000 47.549 340 ASN B O 1
ATOM 1874 N N . LYS B 1 128 ? 23.966 11.840 12.180 1.000 48.456 341 LYS B N 1
ATOM 1875 C CA . LYS B 1 128 ? 25.011 12.903 12.207 1.000 54.225 341 LYS B CA 1
ATOM 1876 C C . LYS B 1 128 ? 25.248 13.410 13.640 1.000 48.163 341 LYS B C 1
ATOM 1877 O O . LYS B 1 128 ? 25.285 14.626 13.830 1.000 58.022 341 LYS B O 1
ATOM 1883 N N . GLY B 1 129 ? 25.394 12.525 14.617 1.000 44.346 342 GLY B N 1
ATOM 1884 C CA . GLY B 1 129 ? 25.826 12.907 15.972 1.000 38.654 342 GLY B CA 1
ATOM 1885 C C . GLY B 1 129 ? 24.651 13.107 16.906 1.000 36.400 342 GLY B C 1
ATOM 1886 O O . GLY B 1 129 ? 24.902 13.321 18.090 1.000 39.839 342 GLY B O 1
ATOM 1887 N N . LYS B 1 130 ? 23.420 12.997 16.404 1.000 37.181 343 LYS B N 1
ATOM 1888 C CA . LYS B 1 130 ? 22.204 13.044 17.244 1.000 41.560 343 LYS B CA 1
ATOM 1889 C C . LYS B 1 130 ? 21.933 11.625 17.740 1.000 42.070 343 LYS B C 1
ATOM 1890 O O . LYS B 1 130 ? 22.149 10.646 16.981 1.000 35.873 343 LYS B O 1
ATOM 1896 N N . VAL B 1 131 ? 21.547 11.523 18.998 1.000 35.922 344 VAL B N 1
ATOM 1897 C CA . VAL B 1 131 ? 21.334 10.231 19.678 1.000 39.448 344 VAL B CA 1
ATOM 1898 C C . VAL B 1 131 ? 20.129 9.551 19.040 1.000 42.245 344 VAL B C 1
ATOM 1899 O O . VAL B 1 131 ? 19.186 10.265 18.647 1.000 42.031 344 VAL B O 1
ATOM 1903 N N . VAL B 1 132 ? 20.180 8.221 18.943 1.000 41.952 345 VAL B N 1
ATOM 1904 C CA . VAL B 1 132 ? 19.107 7.353 18.378 1.000 41.118 345 VAL B CA 1
ATOM 1905 C C . VAL B 1 132 ? 18.736 6.296 19.423 1.000 40.397 345 VAL B C 1
ATOM 1906 O O . VAL B 1 132 ? 19.627 5.814 20.161 1.000 39.221 345 VAL B O 1
ATOM 1910 N N . VAL B 1 133 ? 17.465 5.915 19.444 1.000 34.345 346 VAL B N 1
ATOM 1911 C CA . VAL B 1 133 ? 16.952 4.756 20.219 1.000 40.511 346 VAL B CA 1
ATOM 1912 C C . VAL B 1 133 ? 16.373 3.761 19.207 1.000 41.819 346 VAL B C 1
ATOM 1913 O O . VAL B 1 133 ? 15.483 4.150 18.438 1.000 39.042 346 VAL B O 1
ATOM 1917 N N . THR B 1 134 ? 16.935 2.558 19.132 1.000 42.282 347 THR B N 1
ATOM 1918 C CA . THR B 1 134 ? 16.588 1.561 18.084 1.000 42.800 347 THR B CA 1
ATOM 1919 C C . THR B 1 134 ? 15.276 0.881 18.463 1.000 43.241 347 THR B C 1
ATOM 1920 O O . THR B 1 134 ? 14.897 0.955 19.663 1.000 42.095 347 THR B O 1
ATOM 1924 N N . ASP B 1 135 ? 14.669 0.186 17.497 1.000 47.004 348 ASP B N 1
ATOM 1925 C CA . ASP B 1 135 ? 13.626 -0.844 17.761 1.000 50.904 348 ASP B CA 1
ATOM 1926 C C . ASP B 1 135 ? 14.295 -1.990 18.504 1.000 50.884 348 ASP B C 1
ATOM 1927 O O . ASP B 1 135 ? 15.519 -2.139 18.431 1.000 47.229 348 ASP B O 1
ATOM 1932 N N . PRO B 1 136 ? 13.521 -2.856 19.192 1.000 48.259 349 PRO B N 1
ATOM 1933 C CA . PRO B 1 136 ? 14.101 -4.045 19.817 1.000 46.756 349 PRO B CA 1
ATOM 1934 C C . PRO B 1 136 ? 14.725 -4.973 18.752 1.000 45.018 349 PRO B C 1
ATOM 1935 O O . PRO B 1 136 ? 14.289 -5.003 17.648 1.000 48.352 349 PRO B O 1
ATOM 1939 N N . TYR B 1 137 ? 15.809 -5.661 19.078 1.000 45.121 350 TYR B N 1
ATOM 1940 C CA . TYR B 1 137 ? 16.479 -6.626 18.161 1.000 42.391 350 TYR B CA 1
ATOM 1941 C C . TYR B 1 137 ? 17.295 -7.550 19.060 1.000 42.660 350 TYR B C 1
ATOM 1942 O O . TYR B 1 137 ? 17.489 -7.207 20.257 1.000 44.840 350 TYR B O 1
ATOM 1951 N N . ARG B 1 138 ? 17.717 -8.691 18.525 1.000 41.866 351 ARG B N 1
ATOM 1952 C CA . ARG B 1 138 ? 18.537 -9.684 19.257 1.000 44.739 351 ARG B CA 1
ATOM 1953 C C . ARG B 1 138 ? 20.027 -9.426 18.984 1.000 44.311 351 ARG B C 1
ATOM 1954 O O . ARG B 1 138 ? 20.423 -9.251 17.810 1.000 43.228 351 ARG B O 1
ATOM 1962 N N . THR B 1 139 ? 20.830 -9.373 20.038 1.000 40.916 352 THR B N 1
ATOM 1963 C CA . THR B 1 139 ? 22.279 -9.078 19.926 1.000 40.806 352 THR B CA 1
ATOM 1964 C C . THR B 1 139 ? 22.982 -10.149 19.083 1.000 40.753 352 THR B C 1
ATOM 1965 O O . THR B 1 139 ? 22.616 -11.314 19.162 1.000 43.092 352 THR B O 1
ATOM 1969 N N . ALA B 1 140 ? 23.998 -9.759 18.320 1.000 43.004 353 ALA B N 1
ATOM 1970 C CA . ALA B 1 140 ? 24.936 -10.686 17.659 1.000 39.088 353 ALA B CA 1
ATOM 1971 C C . ALA B 1 140 ? 25.639 -11.534 18.720 1.000 41.077 353 ALA B C 1
ATOM 1972 O O . ALA B 1 140 ? 25.912 -12.693 18.462 1.000 41.220 353 ALA B O 1
ATOM 1974 N N . SER B 1 141 ? 25.985 -10.952 19.865 1.000 40.027 354 SER B N 1
ATOM 1975 C CA . SER B 1 141 ? 26.832 -11.632 20.872 1.000 39.105 354 SER B CA 1
ATOM 1976 C C . SER B 1 141 ? 26.087 -12.808 21.532 1.000 41.106 354 SER B C 1
ATOM 1977 O O . SER B 1 141 ? 26.757 -13.824 21.809 1.000 36.639 354 SER B O 1
ATOM 1980 N N . THR B 1 142 ? 24.794 -12.678 21.861 1.000 41.500 355 THR B N 1
ATOM 1981 C CA . THR B 1 142 ? 24.057 -13.709 22.656 1.000 41.261 355 THR B CA 1
ATOM 1982 C C . THR B 1 142 ? 22.617 -13.898 22.179 1.000 42.178 355 THR B C 1
ATOM 1983 O O . THR B 1 142 ? 21.913 -14.651 22.828 1.000 43.126 355 THR B O 1
ATOM 1987 N N . ASN B 1 143 ? 22.198 -13.260 21.095 1.000 38.119 356 ASN B N 1
ATOM 1988 C CA . ASN B 1 143 ? 20.811 -13.375 20.594 1.000 44.054 356 ASN B CA 1
ATOM 1989 C C . ASN B 1 143 ? 19.831 -12.948 21.697 1.000 45.199 356 ASN B C 1
ATOM 1990 O O . ASN B 1 143 ? 18.713 -13.496 21.715 1.000 43.158 356 ASN B O 1
ATOM 1995 N N . THR B 1 144 ? 20.215 -12.003 22.571 1.000 45.795 357 THR B N 1
ATOM 1996 C CA . THR B 1 144 ? 19.329 -11.384 23.602 1.000 43.926 357 THR B CA 1
ATOM 1997 C C . THR B 1 144 ? 18.588 -10.183 23.010 1.000 43.562 357 THR B C 1
ATOM 1998 O O . THR B 1 144 ? 19.214 -9.389 22.266 1.000 43.986 357 THR B O 1
ATOM 2002 N N . MET B 1 145 ? 17.297 -10.076 23.327 1.000 43.694 358 MET B N 1
ATOM 2003 C CA . MET B 1 145 ? 16.413 -8.960 22.901 1.000 43.261 358 MET B CA 1
ATOM 2004 C C . MET B 1 145 ? 16.797 -7.718 23.714 1.000 40.218 358 MET B C 1
ATOM 2005 O O . MET B 1 145 ? 16.705 -7.748 24.992 1.000 37.086 358 MET B O 1
ATOM 2010 N N . VAL B 1 146 ? 17.189 -6.655 23.024 1.000 38.974 359 VAL B N 1
ATOM 2011 C CA . VAL B 1 146 ? 17.609 -5.386 23.686 1.000 36.999 359 VAL B CA 1
ATOM 2012 C C . VAL B 1 146 ? 17.011 -4.217 22.939 1.000 35.185 359 VAL B C 1
ATOM 2013 O O . VAL B 1 146 ? 16.754 -4.369 21.733 1.000 38.333 359 VAL B O 1
ATOM 2017 N N . VAL B 1 147 ? 16.988 -3.065 23.609 1.000 37.178 360 VAL B N 1
ATOM 2018 C CA . VAL B 1 147 ? 16.953 -1.721 22.961 1.000 39.089 360 VAL B CA 1
ATOM 2019 C C . VAL B 1 147 ? 18.351 -1.111 23.056 1.000 39.324 360 VAL B C 1
ATOM 2020 O 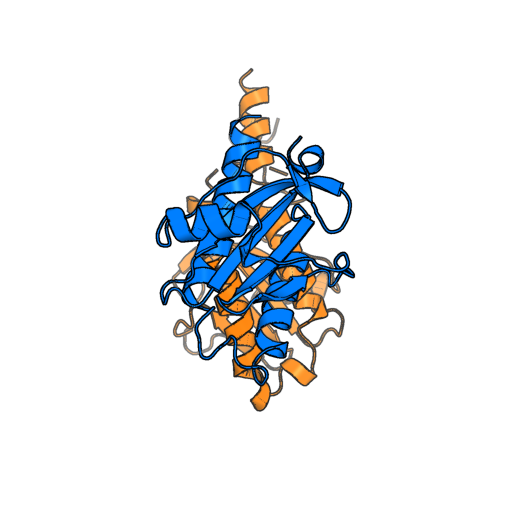O . VAL B 1 147 ? 19.008 -1.317 24.110 1.000 36.814 360 VAL B O 1
ATOM 2024 N N . THR B 1 148 ? 18.766 -0.389 22.014 1.000 37.591 361 THR B N 1
ATOM 2025 C CA . THR B 1 148 ? 20.099 0.258 21.953 1.000 40.093 361 THR B CA 1
ATOM 2026 C C . THR B 1 148 ? 19.922 1.776 21.871 1.000 40.541 361 THR B C 1
ATOM 2027 O O . THR B 1 148 ? 19.188 2.270 20.970 1.000 41.023 361 THR B O 1
ATOM 2031 N N . VAL B 1 149 ? 20.609 2.480 22.764 1.000 34.694 362 VAL B N 1
ATOM 2032 C CA . VAL B 1 149 ? 20.832 3.944 22.659 1.000 36.362 362 VAL B CA 1
ATOM 2033 C C . VAL B 1 149 ? 22.197 4.170 22.010 1.000 33.276 362 VAL B C 1
ATOM 2034 O O . VAL B 1 149 ? 23.204 3.656 22.524 1.000 33.585 362 VAL B O 1
ATOM 2038 N N . VAL B 1 150 ? 22.245 4.922 20.921 1.000 31.334 363 VAL B N 1
ATOM 2039 C CA . VAL B 1 150 ? 23.468 4.948 20.079 1.000 32.463 363 VAL B CA 1
ATOM 2040 C C . VAL B 1 150 ? 23.681 6.357 19.545 1.000 31.597 363 VAL B C 1
ATOM 2041 O O . VAL B 1 150 ? 22.702 7.083 19.318 1.000 36.888 363 VAL B O 1
ATOM 2045 N N . GLN B 1 151 ? 24.944 6.715 19.331 1.000 32.221 364 GLN B N 1
ATOM 2046 C CA . GLN B 1 151 ? 25.341 8.082 18.974 1.000 33.303 364 GLN B CA 1
ATOM 2047 C C . GLN B 1 151 ? 26.713 8.060 18.314 1.000 30.787 364 GLN B C 1
ATOM 2048 O O . GLN B 1 151 ? 27.660 7.485 18.863 1.000 30.829 364 GLN B O 1
ATOM 2054 N N . GLN B 1 152 ? 26.836 8.753 17.196 1.000 34.802 365 GLN B N 1
ATOM 2055 C CA . GLN B 1 152 ? 28.143 9.028 16.567 1.000 32.273 365 GLN B CA 1
ATOM 2056 C C . GLN B 1 152 ? 28.882 10.033 17.443 1.000 35.634 365 GLN B C 1
ATOM 2057 O O . GLN B 1 152 ? 28.224 10.920 18.007 1.000 36.350 365 GLN B O 1
ATOM 2063 N N . THR B 1 153 ? 30.200 9.892 17.531 1.000 33.997 366 THR B N 1
ATOM 2064 C CA . THR B 1 153 ? 31.093 10.792 18.286 1.000 34.028 366 THR B CA 1
ATOM 2065 C C . THR B 1 153 ? 31.094 12.168 17.612 1.000 34.162 366 THR B C 1
ATOM 2066 O O . THR B 1 153 ? 30.909 12.269 16.389 1.000 38.207 366 THR B O 1
ATOM 2070 N N . LYS B 1 154 ? 31.360 13.206 18.379 1.000 35.551 367 LYS B N 1
ATOM 2071 C CA . LYS B 1 154 ? 31.435 14.595 17.864 1.000 34.252 367 LYS B CA 1
ATOM 2072 C C . LYS B 1 154 ? 32.394 14.695 16.678 1.000 38.110 367 LYS B C 1
ATOM 2073 O O . LYS B 1 154 ? 31.997 15.328 15.676 1.000 33.990 367 LYS B O 1
ATOM 2079 N N . ASP B 1 155 ? 33.590 14.088 16.751 1.000 36.601 368 ASP B N 1
ATOM 2080 C CA . ASP B 1 155 ? 34.585 14.181 15.642 1.000 37.436 368 ASP B CA 1
ATOM 2081 C C . ASP B 1 155 ? 34.278 13.173 14.504 1.000 38.614 368 ASP B C 1
ATOM 2082 O O . ASP B 1 155 ? 35.085 13.099 13.562 1.000 39.993 368 ASP B O 1
ATOM 2087 N N . GLY B 1 156 ? 33.182 12.406 14.588 1.000 40.178 369 GLY B N 1
ATOM 2088 C CA . GLY B 1 156 ? 32.753 11.412 13.575 1.000 41.820 369 GLY B CA 1
ATOM 2089 C C . GLY B 1 156 ? 33.699 10.209 13.439 1.000 39.893 369 GLY B C 1
ATOM 2090 O O . GLY B 1 156 ? 33.514 9.419 12.491 1.000 37.935 369 GLY B O 1
ATOM 2091 N N . SER B 1 157 ? 34.666 10.018 14.340 1.000 36.483 370 SER B N 1
ATOM 2092 C CA . SER B 1 157 ? 35.624 8.884 14.271 1.000 33.766 370 SER B CA 1
ATOM 2093 C C . SER B 1 157 ? 34.938 7.567 14.666 1.000 33.951 370 SER B C 1
ATOM 2094 O O . SER B 1 157 ? 35.501 6.528 14.379 1.000 37.986 370 SER B O 1
ATOM 2097 N N . GLY B 1 158 ? 33.789 7.598 15.332 1.000 33.018 371 GLY B N 1
ATOM 2098 C CA . GLY B 1 158 ? 33.206 6.364 15.876 1.000 34.257 371 GLY B CA 1
ATOM 2099 C C . GLY B 1 158 ? 31.749 6.510 16.237 1.000 34.439 371 GLY B C 1
ATOM 2100 O O . GLY B 1 158 ? 31.170 7.599 16.053 1.000 35.951 371 GLY B O 1
ATOM 2101 N N . VAL B 1 159 ? 31.196 5.414 16.736 1.000 33.290 372 VAL B N 1
ATOM 2102 C CA . VAL B 1 159 ? 29.814 5.307 17.260 1.000 33.355 372 VAL B CA 1
ATOM 2103 C C . VAL B 1 159 ? 29.885 4.587 18.608 1.000 30.348 372 VAL B C 1
ATOM 2104 O O . VAL B 1 159 ? 30.559 3.567 18.692 1.000 35.494 372 VAL B O 1
ATOM 2108 N N . VAL B 1 160 ? 29.173 5.084 19.604 1.000 28.524 373 VAL B N 1
ATOM 2109 C CA . VAL B 1 160 ? 29.086 4.454 20.949 1.000 30.366 373 VAL B CA 1
ATOM 2110 C C . VAL B 1 160 ? 27.626 4.063 21.162 1.000 33.470 373 VAL B C 1
ATOM 2111 O O . VAL B 1 160 ? 26.743 4.800 20.678 1.000 30.598 373 VAL B O 1
ATOM 2115 N N . ALA B 1 161 ? 27.393 2.968 21.885 1.000 35.312 374 ALA B N 1
ATOM 2116 C CA . ALA B 1 161 ? 26.067 2.327 22.025 1.000 35.005 374 ALA B CA 1
ATOM 2117 C C . ALA B 1 161 ? 25.959 1.671 23.398 1.000 33.078 374 ALA B C 1
ATOM 2118 O O . ALA B 1 161 ? 26.981 1.162 23.883 1.000 32.953 374 ALA B O 1
ATOM 2120 N N . ILE B 1 162 ? 24.772 1.753 23.985 1.000 30.288 375 ILE B N 1
ATOM 2121 C CA . ILE B 1 162 ? 24.404 1.158 25.302 1.000 34.349 375 ILE B CA 1
ATOM 2122 C C . ILE B 1 162 ? 23.166 0.278 25.090 1.000 35.438 375 ILE B C 1
ATOM 2123 O O . ILE B 1 162 ? 22.183 0.778 24.524 1.000 36.709 375 ILE B O 1
ATOM 2128 N N . ASN B 1 163 ? 23.247 -0.996 25.478 1.000 34.943 376 ASN B N 1
ATOM 2129 C CA . ASN B 1 163 ? 22.145 -1.974 25.362 1.000 34.389 376 ASN B CA 1
ATOM 2130 C C . ASN B 1 163 ? 21.422 -2.066 26.696 1.000 37.127 376 ASN B C 1
ATOM 2131 O O . ASN B 1 163 ? 22.094 -2.079 27.751 1.000 34.767 376 ASN B O 1
ATOM 2136 N N . MET B 1 164 ? 20.098 -2.189 26.621 1.000 38.120 377 MET B N 1
ATOM 2137 C CA . MET B 1 164 ? 19.232 -2.594 27.752 1.000 41.942 377 MET B CA 1
ATOM 2138 C C . MET B 1 164 ? 18.367 -3.756 27.288 1.000 38.257 377 MET B C 1
ATOM 2139 O O . MET B 1 164 ? 17.778 -3.639 26.199 1.000 36.612 377 MET B O 1
ATOM 2144 N N . LYS B 1 165 ? 18.340 -4.846 28.062 1.000 42.688 378 LYS B N 1
ATOM 2145 C CA . LYS B 1 165 ? 17.388 -5.977 27.835 1.000 48.360 378 LYS B CA 1
ATOM 2146 C C . LYS B 1 165 ? 15.958 -5.435 27.989 1.000 50.116 378 LYS B C 1
ATOM 2147 O O . LYS B 1 165 ? 15.700 -4.707 28.982 1.000 46.736 378 LYS B O 1
ATOM 2153 N N . ILE B 1 166 ? 15.087 -5.723 27.020 1.000 51.875 379 ILE B N 1
ATOM 2154 C CA . ILE B 1 166 ? 13.610 -5.518 27.126 1.000 61.324 379 ILE B CA 1
ATOM 2155 C C . ILE B 1 166 ? 13.151 -5.951 28.526 1.000 60.088 379 ILE B C 1
ATOM 2156 O O . ILE B 1 166 ? 12.455 -5.170 29.178 1.000 48.016 379 ILE B O 1
ATOM 2161 N N . ASP B 1 167 ? 13.536 -7.159 28.951 1.000 61.638 380 ASP B N 1
ATOM 2162 C CA . ASP B 1 167 ? 13.136 -7.737 30.261 1.000 71.426 380 ASP B CA 1
ATOM 2163 C C . ASP B 1 167 ? 13.501 -6.753 31.385 1.000 65.047 380 ASP B C 1
ATOM 2164 O O . ASP B 1 167 ? 12.647 -6.550 32.251 1.000 65.058 380 ASP B O 1
ATOM 2169 N N . GLU B 1 168 ? 14.683 -6.124 31.346 1.000 66.962 381 GLU B N 1
ATOM 2170 C CA . GLU B 1 168 ? 15.170 -5.186 32.404 1.000 72.546 381 GLU B CA 1
ATOM 2171 C C . GLU B 1 168 ? 14.396 -3.861 32.362 1.000 69.849 381 GLU B C 1
ATOM 2172 O O . GLU B 1 168 ? 14.184 -3.260 33.421 1.000 69.991 381 GLU B O 1
ATOM 2178 N N . LEU B 1 169 ? 14.038 -3.396 31.172 1.000 69.974 382 LEU B N 1
ATOM 2179 C CA . LEU B 1 169 ? 13.317 -2.112 30.982 1.000 74.384 382 LEU B CA 1
ATOM 2180 C C . LEU B 1 169 ? 11.901 -2.234 31.579 1.000 82.573 382 LEU B C 1
ATOM 2181 O O . LEU B 1 169 ? 11.404 -1.221 32.114 1.000 87.371 382 LEU B O 1
ATOM 2186 N N . LEU B 1 170 ? 11.300 -3.436 31.511 1.000 77.615 383 LEU B N 1
ATOM 2187 C CA . LEU B 1 170 ? 9.905 -3.754 31.927 1.000 75.135 383 LEU B CA 1
ATOM 2188 C C . LEU B 1 170 ? 9.935 -4.571 33.226 1.000 85.683 383 LEU B C 1
ATOM 2189 O O . LEU B 1 170 ? 10.691 -4.173 34.143 1.000 91.990 383 LEU B O 1
ATOM 2194 N N . LYS B 1 180 ? 10.263 10.981 24.343 1.000 78.287 393 LYS B N 1
ATOM 2195 C CA . LYS B 1 180 ? 11.440 11.222 23.458 1.000 84.640 393 LYS B CA 1
ATOM 2196 C C . LYS B 1 180 ? 12.037 9.887 22.990 1.000 80.055 393 LYS B C 1
ATOM 2197 O O . LYS B 1 180 ? 12.346 9.791 21.793 1.000 86.598 393 LYS B O 1
ATOM 2203 N N . SER B 1 181 ? 12.183 8.897 23.885 1.000 78.520 394 SER B N 1
ATOM 2204 C CA . SER B 1 181 ? 12.665 7.518 23.576 1.000 66.771 394 SER B CA 1
ATOM 2205 C C . SER B 1 181 ? 11.891 6.948 22.388 1.000 59.971 394 SER B C 1
ATOM 2206 O O . SER B 1 181 ? 12.522 6.346 21.507 1.000 57.138 394 SER B O 1
ATOM 2209 N N . GLY B 1 182 ? 10.576 7.181 22.369 1.000 58.658 395 GLY B N 1
ATOM 2210 C CA . GLY B 1 182 ? 9.645 6.734 21.317 1.000 56.731 395 GLY B CA 1
ATOM 2211 C C . GLY B 1 182 ? 8.881 5.498 21.752 1.000 52.954 395 GLY B C 1
ATOM 2212 O O . GLY B 1 182 ? 8.065 5.022 20.959 1.000 59.175 395 GLY B O 1
ATOM 2213 N N . TYR B 1 183 ? 9.152 5.008 22.964 1.000 48.800 396 TYR B N 1
ATOM 2214 C CA . TYR B 1 183 ? 8.556 3.787 23.560 1.000 51.300 396 TYR B CA 1
ATOM 2215 C C . TYR B 1 183 ? 7.456 4.216 24.524 1.000 53.249 396 TYR B C 1
ATOM 2216 O O . TYR B 1 183 ? 7.697 5.144 25.311 1.000 49.941 396 TYR B O 1
ATOM 2225 N N . ALA B 1 184 ? 6.309 3.538 24.471 1.000 52.432 397 ALA B N 1
ATOM 2226 C CA . ALA B 1 184 ? 5.125 3.828 25.308 1.000 49.642 397 ALA B CA 1
ATOM 2227 C C . ALA B 1 184 ? 4.127 2.685 25.174 1.000 44.355 397 ALA B C 1
ATOM 2228 O O . ALA B 1 184 ? 3.884 2.220 24.027 1.000 39.888 397 ALA B O 1
ATOM 2230 N N . PHE B 1 185 ? 3.582 2.244 26.304 1.000 43.705 398 PHE B N 1
ATOM 2231 C CA . PHE B 1 185 ? 2.318 1.467 26.338 1.000 48.180 398 PHE B CA 1
ATOM 2232 C C . PHE B 1 185 ? 1.187 2.388 25.888 1.000 45.639 398 PHE B C 1
ATOM 2233 O O . PHE B 1 185 ? 1.060 3.451 26.438 1.000 47.549 398 PHE B O 1
ATOM 2241 N N . ILE B 1 186 ? 0.459 1.990 24.855 1.000 48.397 399 ILE B N 1
ATOM 2242 C CA . ILE B 1 186 ? -0.590 2.809 24.197 1.000 49.180 399 ILE B CA 1
ATOM 2243 C C . ILE B 1 186 ? -1.803 1.913 23.965 1.000 46.317 399 ILE B C 1
ATOM 2244 O O . ILE B 1 186 ? -1.606 0.706 23.697 1.000 44.188 399 ILE B O 1
ATOM 2249 N N . LEU B 1 187 ? -3.010 2.473 24.093 1.000 51.432 400 LEU B N 1
ATOM 2250 C CA . LEU B 1 187 ? -4.271 1.704 23.919 1.000 50.981 400 LEU B CA 1
ATOM 2251 C C . LEU B 1 187 ? -4.387 1.289 22.452 1.000 48.299 400 LEU B C 1
ATOM 2252 O O . LEU B 1 187 ? -4.241 2.148 21.554 1.000 46.027 400 LEU B O 1
ATOM 2257 N N . THR B 1 188 ? -4.616 -0.000 22.237 1.000 48.655 401 THR B N 1
ATOM 2258 C CA . THR B 1 188 ? -4.777 -0.602 20.894 1.000 55.108 401 THR B CA 1
ATOM 2259 C C . THR B 1 188 ? -6.084 -1.381 20.856 1.000 52.726 401 THR B C 1
ATOM 2260 O O . THR B 1 188 ? -6.627 -1.700 21.927 1.000 43.426 401 THR B O 1
ATOM 2264 N N . LYS B 1 189 ? -6.518 -1.675 19.637 1.000 58.880 402 LYS B N 1
ATOM 2265 C CA . LYS B 1 189 ? -7.783 -2.362 19.304 1.000 57.561 402 LYS B CA 1
ATOM 2266 C C . LYS B 1 189 ? -7.478 -3.281 18.123 1.000 53.886 402 LYS B C 1
ATOM 2267 O O . LYS B 1 189 ? -7.261 -2.763 17.014 1.000 60.100 402 LYS B O 1
ATOM 2273 N N . ASP B 1 190 ? -7.385 -4.584 18.376 1.000 65.841 403 ASP B N 1
ATOM 2274 C CA . ASP B 1 190 ? -6.835 -5.571 17.409 1.000 76.018 403 ASP B CA 1
ATOM 2275 C C . ASP B 1 190 ? -5.483 -5.050 16.905 1.000 77.822 403 ASP B C 1
ATOM 2276 O O . ASP B 1 190 ? -5.291 -4.997 15.674 1.000 86.111 403 ASP B O 1
ATOM 2281 N N . LYS B 1 191 ? -4.613 -4.635 17.837 1.000 82.540 404 LYS B N 1
ATOM 2282 C CA . LYS B 1 191 ? -3.184 -4.274 17.612 1.000 81.482 404 LYS B CA 1
ATOM 2283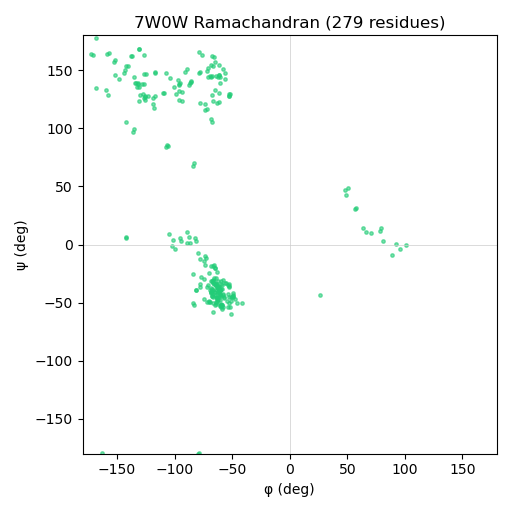 C C . LYS B 1 191 ? -3.080 -2.962 16.827 1.000 80.055 404 LYS B C 1
ATOM 2284 O O . LYS B 1 191 ? -1.955 -2.644 16.392 1.000 85.061 404 LYS B O 1
ATOM 2290 N N . LYS B 1 192 ? -4.193 -2.242 16.647 1.000 75.094 405 LYS B N 1
ATOM 2291 C CA . LYS B 1 192 ? -4.241 -0.908 15.991 1.000 78.693 405 LYS B CA 1
ATOM 2292 C C . LYS B 1 192 ? -4.266 0.164 17.082 1.000 73.528 405 LYS B C 1
ATOM 2293 O O . LYS B 1 192 ? -5.126 0.089 17.973 1.000 72.966 405 LYS B O 1
ATOM 2299 N N . VAL B 1 193 ? -3.390 1.157 16.990 1.000 71.631 406 VAL B N 1
ATOM 2300 C CA . VAL B 1 193 ? -3.390 2.333 17.908 1.000 74.973 406 VAL B CA 1
ATOM 2301 C C . VAL B 1 193 ? -4.777 2.993 17.845 1.000 74.753 406 VAL B C 1
ATOM 2302 O O . VAL B 1 193 ? -5.340 3.006 16.753 1.000 75.561 406 VAL B O 1
ATOM 2306 N N . VAL B 1 194 ? -5.305 3.501 18.969 1.000 77.457 407 VAL B N 1
ATOM 2307 C CA . VAL B 1 194 ? -6.615 4.220 19.047 1.000 78.556 407 VAL B CA 1
ATOM 2308 C C . VAL B 1 194 ? -6.375 5.600 19.667 1.000 79.439 407 VAL B C 1
ATOM 2309 O O . VAL B 1 194 ? -6.523 6.597 18.972 1.000 85.876 407 VAL B O 1
#

InterPro domains:
  IPR003122 Chemotaxis methyl-accepting receptor Tar-related, ligand-binding [SM00319] (33-151)
  IPR003660 HAMP domain [PF00672] (300-351)
  IPR003660 HAMP domain [PS50885] (303-355)
  IPR003660 HAMP domain [SM00304] (303-355)
  IPR004089 Methyl-accepting chemotaxis protein (MCP) signalling domain [PF00015] (429-612)
  IPR004089 Methyl-accepting chemotaxis protein (MCP) signalling domain [PS50111] (374-610)
  IPR004089 Methyl-accepting chemotaxis protein (MCP) signalling domain [SM00283] (384-659)
  IPR029151 Periplasmic sensor-like domain superfamily [SSF103190] (87-191)
  IPR033479 Double Cache domain 1 [PF02743] (49-265)